Protein AF-A0A371ML33-F1 (afdb_monomer_lite)

Secondary structure (DSSP, 8-state):
-HHHHHHHHHHHHTS-----S-HHHHHHHHHHHHHHHHHHHHHHHHHHH--EE-TTTT--EEPPPPHHHHHHHHHHHHHHHHHHH-TTS-HHHHHHHHHHHHHHHHHHHHHHHTS-HHHHHHHHHHHHHHHHHHHHHHHHHHHHHHHHHHHHHHHHHHHHHHHHHHHHHHHHHHHHHHHHHHHHHHHHHHHHHHHHHHHHHHHHHHHHHHHHHHHHHHHHHHHHHHHHHHHHHHHHHHHHHHHHHHHHHHHHHHHHHHHHHHHHHHHHHHHHHS--------

pLDDT: mean 85.01, std 14.86, range [42.5, 98.31]

Sequence (282 aa):
MGRWRQGVRDAVRYVPQGDSIPNESWQARHRNILVFLVTHAPLLYLLGNFTGSDPYVTGATLTAAPAEHVLLGVGAVVGLALFAWLPWLPRRMRSGFASIGLLTCSALLVYFSGGYIEAHFHFFVIVAVLANEVKSLADETQNHSAAIEQTITETVEDVARVQAEMEQTKAQLETGESTTTDAAEAFAAVSEIVESVDMSVNEVATATDDGARTTEEVVDAIIGIADHSRDIAEQSDALASQAESRVATISEIREQLDELRGQTGGLQEELETFDCEVPSDD

Structure (mmCIF, N/CA/C/O backbone):
data_AF-A0A371ML33-F1
#
_entry.id   AF-A0A371ML33-F1
#
loop_
_atom_site.group_PDB
_atom_site.id
_atom_site.type_symbol
_atom_site.label_atom_id
_atom_site.label_alt_id
_atom_site.label_comp_id
_atom_site.label_asym_id
_atom_site.label_entity_id
_atom_site.label_seq_id
_atom_site.pdbx_PDB_ins_code
_atom_site.Cartn_x
_atom_site.Cartn_y
_atom_site.Cartn_z
_atom_site.occupancy
_atom_site.B_iso_or_equiv
_atom_site.auth_seq_id
_atom_site.auth_comp_id
_atom_site.auth_asym_id
_atom_site.auth_atom_id
_atom_site.pdbx_PDB_model_num
ATOM 1 N N . MET A 1 1 ? -2.803 -11.127 -2.666 1.00 50.38 1 MET A N 1
ATOM 2 C CA . MET A 1 1 ? -1.755 -11.556 -3.630 1.00 50.38 1 MET A CA 1
ATOM 3 C C . MET A 1 1 ? -1.862 -10.988 -5.060 1.00 50.38 1 MET A C 1
ATOM 5 O O . MET A 1 1 ? -0.837 -10.951 -5.728 1.00 50.38 1 MET A O 1
ATOM 9 N N . GLY A 1 2 ? -3.025 -10.550 -5.575 1.00 49.06 2 GLY A N 1
ATOM 10 C CA . GLY A 1 2 ? -3.174 -10.162 -6.999 1.00 49.06 2 GLY A CA 1
ATOM 11 C C . GLY A 1 2 ? -2.474 -8.862 -7.443 1.00 49.06 2 GLY A C 1
ATOM 12 O O . GLY A 1 2 ? -1.892 -8.833 -8.523 1.00 49.06 2 GLY A O 1
ATOM 13 N N . ARG A 1 3 ? -2.459 -7.822 -6.595 1.00 50.47 3 ARG A N 1
ATOM 14 C CA . ARG A 1 3 ? -1.891 -6.492 -6.921 1.00 50.47 3 ARG A CA 1
ATOM 15 C C . ARG A 1 3 ? -0.362 -6.490 -7.067 1.00 50.47 3 ARG A C 1
ATOM 17 O O . ARG A 1 3 ? 0.171 -5.834 -7.952 1.00 50.47 3 ARG A O 1
ATOM 24 N N . TRP A 1 4 ? 0.339 -7.302 -6.273 1.00 47.72 4 TRP A N 1
ATOM 25 C CA . TRP A 1 4 ? 1.801 -7.448 -6.346 1.00 47.72 4 TRP A CA 1
ATOM 26 C C . TRP A 1 4 ? 2.277 -8.059 -7.671 1.00 47.72 4 TRP A C 1
ATOM 28 O O . TRP A 1 4 ? 3.311 -7.674 -8.207 1.00 47.72 4 TRP A O 1
ATOM 38 N N . ARG A 1 5 ? 1.492 -8.977 -8.249 1.00 51.44 5 ARG A N 1
ATOM 39 C CA . ARG A 1 5 ? 1.808 -9.586 -9.550 1.00 51.44 5 ARG A CA 1
ATOM 40 C C . ARG A 1 5 ? 1.608 -8.637 -10.732 1.00 51.44 5 ARG A C 1
ATOM 42 O O . ARG A 1 5 ? 2.192 -8.894 -11.777 1.00 51.44 5 ARG A O 1
ATOM 49 N N . GLN A 1 6 ? 0.795 -7.590 -10.585 1.00 56.97 6 GLN A N 1
ATOM 50 C CA . GLN A 1 6 ? 0.663 -6.532 -11.591 1.00 56.97 6 GLN A CA 1
ATOM 51 C C . GLN A 1 6 ? 1.828 -5.545 -11.496 1.00 56.97 6 GLN A C 1
ATOM 53 O O . GLN A 1 6 ? 2.489 -5.337 -12.504 1.00 56.97 6 GLN A O 1
ATOM 58 N N . GLY A 1 7 ? 2.181 -5.081 -10.290 1.00 57.84 7 GLY A N 1
ATOM 59 C CA . GLY A 1 7 ? 3.321 -4.170 -10.101 1.00 57.84 7 GLY A CA 1
ATOM 60 C C . GLY A 1 7 ? 4.656 -4.746 -10.591 1.00 57.84 7 GLY A C 1
ATOM 61 O O . GLY A 1 7 ? 5.406 -4.072 -11.287 1.00 57.84 7 GLY A O 1
ATOM 62 N N . VAL A 1 8 ? 4.919 -6.033 -10.336 1.00 56.25 8 VAL A N 1
ATOM 63 C CA . VAL A 1 8 ? 6.123 -6.711 -10.858 1.00 56.25 8 VAL A CA 1
ATOM 64 C C . VAL A 1 8 ? 6.071 -6.879 -12.382 1.00 56.25 8 VAL A C 1
ATOM 66 O O . VAL A 1 8 ? 7.102 -6.832 -13.044 1.00 56.25 8 VAL A O 1
ATOM 69 N N . ARG A 1 9 ? 4.882 -7.063 -12.966 1.00 56.06 9 ARG A N 1
ATOM 70 C CA . ARG A 1 9 ? 4.724 -7.234 -14.418 1.00 56.06 9 ARG A CA 1
ATOM 71 C C . ARG A 1 9 ? 4.878 -5.910 -15.170 1.00 56.06 9 ARG A C 1
ATOM 73 O O . ARG A 1 9 ? 5.414 -5.928 -16.272 1.00 56.06 9 ARG A O 1
ATOM 80 N N . ASP A 1 10 ? 4.473 -4.800 -14.559 1.00 55.72 10 ASP A N 1
ATOM 81 C CA . ASP A 1 10 ? 4.677 -3.454 -15.098 1.00 55.72 10 ASP A CA 1
ATOM 82 C C . ASP A 1 10 ? 6.135 -2.997 -14.934 1.00 55.72 10 ASP A C 1
ATOM 84 O O . ASP A 1 10 ? 6.710 -2.479 -15.885 1.00 55.72 10 ASP A O 1
ATOM 88 N N . ALA A 1 11 ? 6.796 -3.325 -13.816 1.00 58.03 11 ALA A N 1
ATOM 89 C CA . ALA A 1 11 ? 8.233 -3.080 -13.643 1.00 58.03 11 ALA A CA 1
ATOM 90 C C . ALA A 1 11 ? 9.098 -3.872 -14.647 1.00 58.03 11 ALA A C 1
ATOM 92 O O . ALA A 1 11 ? 10.065 -3.348 -15.193 1.00 58.03 11 ALA A O 1
ATOM 93 N N . VAL A 1 12 ? 8.720 -5.118 -14.967 1.00 56.00 12 VAL A N 1
ATOM 94 C CA . VAL A 1 12 ? 9.373 -5.919 -16.026 1.00 56.00 12 VAL A CA 1
ATOM 95 C C . VAL A 1 12 ? 9.138 -5.327 -17.423 1.00 56.00 12 VAL A C 1
ATOM 97 O O . VAL A 1 12 ? 9.943 -5.544 -18.326 1.00 56.00 12 VAL A O 1
ATOM 100 N N . ARG A 1 13 ? 8.069 -4.546 -17.605 1.00 56.03 13 ARG A N 1
ATOM 101 C CA . ARG A 1 13 ? 7.774 -3.830 -18.852 1.00 56.03 13 ARG A CA 1
ATOM 102 C C . ARG A 1 13 ? 8.598 -2.553 -19.021 1.00 56.03 13 ARG A C 1
ATOM 104 O O . ARG A 1 13 ? 8.701 -2.062 -20.138 1.00 56.03 13 ARG A O 1
ATOM 111 N N . TYR A 1 14 ? 9.165 -2.047 -17.928 1.00 56.66 14 TYR A N 1
ATOM 112 C CA . TYR A 1 14 ? 9.905 -0.790 -17.868 1.00 56.66 14 TYR A CA 1
ATOM 113 C C . TYR A 1 14 ? 11.427 -0.982 -17.927 1.00 56.66 14 TYR A C 1
ATOM 115 O O . TYR A 1 14 ? 12.177 -0.024 -17.810 1.00 56.66 14 TYR A O 1
ATOM 123 N N . VAL A 1 15 ? 11.917 -2.210 -18.133 1.00 55.84 15 VAL A N 1
ATOM 124 C CA . VAL A 1 15 ? 13.318 -2.413 -18.519 1.00 55.84 15 VAL A CA 1
ATOM 125 C C . VAL A 1 15 ? 13.432 -1.991 -19.985 1.00 55.84 15 VAL A C 1
ATOM 127 O O . VAL A 1 15 ? 12.900 -2.715 -20.834 1.00 55.84 15 VAL A O 1
ATOM 130 N N . PRO A 1 16 ? 14.086 -0.857 -20.312 1.00 51.88 16 PRO A N 1
ATOM 131 C CA . PRO A 1 16 ? 14.278 -0.454 -21.692 1.00 51.88 16 PRO A CA 1
ATOM 132 C C . PRO A 1 16 ? 15.156 -1.509 -22.354 1.00 51.88 16 PRO A C 1
ATOM 134 O O . PRO A 1 16 ? 16.372 -1.573 -22.168 1.00 51.88 16 PRO A O 1
ATOM 137 N N . GLN A 1 17 ? 14.517 -2.399 -23.104 1.00 51.41 17 GLN A N 1
ATOM 138 C CA . GLN A 1 17 ? 15.220 -3.213 -24.071 1.00 51.41 17 GLN A CA 1
ATOM 139 C C . GLN A 1 17 ? 15.752 -2.212 -25.088 1.00 51.41 17 GLN A C 1
ATOM 141 O O . GLN A 1 17 ? 14.978 -1.442 -25.654 1.00 51.41 17 GLN A O 1
ATOM 146 N N . GLY A 1 18 ? 17.075 -2.158 -25.244 1.00 47.34 18 GLY A N 1
ATOM 147 C CA . GLY A 1 18 ? 17.718 -1.414 -26.320 1.00 47.34 18 GLY A CA 1
ATOM 148 C C . GLY A 1 18 ? 17.305 -2.050 -27.637 1.00 47.34 18 GLY A C 1
ATOM 149 O O . GLY A 1 18 ? 18.028 -2.884 -28.178 1.00 47.34 18 GLY A O 1
ATOM 150 N N . ASP A 1 19 ? 16.087 -1.750 -28.074 1.00 49.00 19 ASP A N 1
ATOM 151 C CA . ASP A 1 19 ? 15.509 -2.354 -29.250 1.00 49.00 19 ASP A CA 1
ATOM 152 C C . ASP A 1 19 ? 16.276 -1.784 -30.434 1.00 49.00 19 ASP A C 1
ATOM 154 O O . ASP A 1 19 ? 16.337 -0.574 -30.659 1.00 49.00 19 ASP A O 1
ATOM 158 N N . SER A 1 20 ? 16.987 -2.666 -31.125 1.00 55.56 20 SER A N 1
ATOM 159 C CA . SER A 1 20 ? 17.748 -2.295 -32.305 1.00 55.56 20 SER A CA 1
ATOM 160 C C . SER A 1 20 ? 16.785 -1.759 -33.360 1.00 55.56 20 SER A C 1
ATOM 162 O O . SER A 1 20 ? 15.777 -2.418 -33.602 1.00 55.56 20 SER A O 1
ATOM 164 N N . ILE A 1 21 ? 17.140 -0.635 -33.993 1.00 56.53 21 ILE A N 1
ATOM 165 C CA . ILE A 1 21 ? 16.628 -0.087 -35.267 1.00 56.53 21 ILE A CA 1
ATOM 166 C C . ILE A 1 21 ? 15.476 -0.913 -35.868 1.00 56.53 21 ILE A C 1
ATOM 168 O O . ILE A 1 21 ? 15.730 -2.057 -36.290 1.00 56.53 21 ILE A O 1
ATOM 172 N N . PRO A 1 22 ? 14.255 -0.352 -36.003 1.00 63.12 22 PRO A N 1
ATOM 173 C CA . PRO A 1 22 ? 13.117 -1.035 -36.605 1.00 63.12 22 PRO A CA 1
ATOM 174 C C . PRO A 1 22 ? 13.532 -1.734 -37.898 1.00 63.12 22 PRO A C 1
ATOM 176 O O . PRO A 1 22 ? 14.031 -1.113 -38.836 1.00 63.12 22 PRO A O 1
ATOM 179 N N . ASN A 1 23 ? 13.359 -3.055 -37.945 1.00 61.81 23 ASN A N 1
ATOM 180 C CA . ASN A 1 23 ? 13.921 -3.908 -38.999 1.00 61.81 23 ASN A CA 1
ATOM 181 C C . ASN A 1 23 ? 13.577 -3.432 -40.417 1.00 61.81 23 ASN A C 1
ATOM 183 O O . ASN A 1 23 ? 14.343 -3.664 -41.351 1.00 61.81 23 ASN A O 1
ATOM 187 N N . GLU A 1 24 ? 12.436 -2.769 -40.565 1.00 69.25 24 GLU A N 1
ATOM 188 C CA . GLU A 1 24 ? 11.893 -2.272 -41.822 1.00 69.25 24 GLU A CA 1
ATOM 189 C C . GLU A 1 24 ? 12.719 -1.123 -42.422 1.00 69.25 24 GLU A C 1
ATOM 191 O O . GLU A 1 24 ? 12.989 -1.134 -43.627 1.00 69.25 24 GLU A O 1
ATOM 196 N N . SER A 1 25 ? 13.192 -0.173 -41.604 1.00 74.44 25 SER A N 1
ATOM 197 C CA . SER A 1 25 ? 13.975 0.977 -42.085 1.00 74.44 25 SER A CA 1
ATOM 198 C C . SER A 1 25 ? 15.349 0.528 -42.588 1.00 74.44 25 SER A C 1
ATOM 200 O O . SER A 1 25 ? 15.766 0.895 -43.692 1.00 74.44 25 SER A O 1
ATOM 202 N N . TRP A 1 26 ? 16.013 -0.353 -41.833 1.00 80.31 26 TRP A N 1
ATOM 203 C CA . TRP A 1 26 ? 17.289 -0.946 -42.227 1.00 80.31 26 TRP A CA 1
ATOM 204 C C . TRP A 1 26 ? 17.150 -1.810 -43.484 1.00 80.31 26 TRP A C 1
ATOM 206 O O . TRP A 1 26 ? 17.957 -1.693 -44.403 1.00 80.31 26 TRP A O 1
ATOM 216 N N . GLN A 1 27 ? 16.117 -2.658 -43.571 1.00 81.75 27 GLN A N 1
ATOM 217 C CA . GLN A 1 27 ? 15.901 -3.512 -44.745 1.00 81.75 27 GLN A CA 1
ATOM 218 C C . GLN A 1 27 ? 15.667 -2.695 -46.016 1.00 81.75 27 GLN A C 1
ATOM 220 O O . GLN A 1 27 ? 16.218 -3.039 -47.064 1.00 81.75 27 GLN A O 1
ATOM 225 N N . ALA A 1 28 ? 14.889 -1.612 -45.934 1.00 82.81 28 ALA A N 1
ATOM 226 C CA . ALA A 1 28 ? 14.649 -0.728 -47.068 1.00 82.81 28 ALA A CA 1
ATOM 227 C C . ALA A 1 28 ? 15.954 -0.090 -47.573 1.00 82.81 28 ALA A C 1
ATOM 229 O O . ALA A 1 28 ? 16.233 -0.124 -48.773 1.00 82.81 28 ALA A O 1
ATOM 230 N N . ARG A 1 29 ? 16.791 0.422 -46.663 1.00 84.06 29 ARG A N 1
ATOM 231 C CA . ARG A 1 29 ? 18.081 1.042 -47.006 1.00 84.06 29 ARG A CA 1
ATOM 232 C C . ARG A 1 29 ? 19.097 0.033 -47.522 1.00 84.06 29 ARG A C 1
ATOM 234 O O . ARG A 1 29 ? 19.684 0.244 -48.580 1.00 84.06 29 ARG A O 1
ATOM 241 N N . HIS A 1 30 ? 19.245 -1.102 -46.840 1.00 88.50 30 HIS A N 1
ATOM 242 C CA . HIS A 1 30 ? 20.143 -2.181 -47.255 1.00 88.50 30 HIS A CA 1
ATOM 243 C C . HIS A 1 30 ? 19.766 -2.721 -48.635 1.00 88.50 30 HIS A C 1
ATOM 245 O O . HIS A 1 30 ? 20.638 -2.978 -49.462 1.00 88.50 30 HIS A O 1
ATOM 251 N N . ARG A 1 31 ? 18.464 -2.835 -48.928 1.00 89.19 31 ARG A N 1
ATOM 252 C CA . ARG A 1 31 ? 17.979 -3.201 -50.263 1.00 89.19 31 ARG A CA 1
ATOM 253 C C . ARG A 1 31 ? 18.393 -2.174 -51.313 1.00 89.19 31 ARG A C 1
ATOM 255 O O . ARG A 1 31 ? 18.876 -2.581 -52.363 1.00 89.19 31 ARG A O 1
ATOM 262 N N . ASN A 1 32 ? 18.252 -0.877 -51.041 1.00 89.56 32 ASN A N 1
ATOM 263 C CA . ASN A 1 32 ? 18.666 0.169 -51.982 1.00 89.56 32 ASN A CA 1
ATOM 264 C C . ASN A 1 32 ? 20.180 0.119 -52.251 1.00 89.56 32 ASN A C 1
ATOM 266 O O . ASN A 1 32 ? 20.594 0.177 -53.407 1.00 89.56 32 ASN A O 1
ATOM 270 N N . ILE A 1 33 ? 20.996 -0.071 -51.208 1.00 90.44 33 ILE A N 1
ATOM 271 C CA . ILE A 1 33 ? 22.457 -0.223 -51.318 1.00 90.44 33 ILE A CA 1
ATOM 272 C C . ILE A 1 33 ? 22.819 -1.475 -52.129 1.00 90.44 33 ILE A C 1
ATOM 274 O O . ILE A 1 33 ? 23.685 -1.412 -52.998 1.00 90.44 33 ILE A O 1
ATOM 278 N N . LEU A 1 34 ? 22.145 -2.605 -51.894 1.00 91.50 34 LEU A N 1
ATOM 279 C CA . LEU A 1 34 ? 22.362 -3.839 -52.654 1.00 91.50 34 LEU A CA 1
ATOM 280 C C . LEU A 1 34 ? 21.975 -3.695 -54.126 1.00 91.50 34 LEU A C 1
ATOM 282 O O . LEU A 1 34 ? 22.735 -4.120 -54.989 1.00 91.50 34 LEU A O 1
ATOM 286 N N . VAL A 1 35 ? 20.819 -3.095 -54.423 1.00 92.38 35 VAL A N 1
ATOM 287 C CA . VAL A 1 35 ? 20.394 -2.823 -55.806 1.00 92.38 35 VAL A CA 1
ATOM 288 C C . VAL A 1 35 ? 21.426 -1.942 -56.498 1.00 92.38 35 VAL A C 1
ATOM 290 O O . VAL A 1 35 ? 21.835 -2.235 -57.621 1.00 92.38 35 VAL A O 1
ATOM 293 N N . PHE A 1 36 ? 21.903 -0.908 -55.809 1.00 91.12 36 PHE A N 1
ATOM 294 C CA . PHE A 1 36 ? 22.942 -0.030 -56.319 1.00 91.12 36 PHE A CA 1
ATOM 295 C C . PHE A 1 36 ? 24.251 -0.793 -56.578 1.00 91.12 36 PHE A C 1
ATOM 297 O O . PHE A 1 36 ? 24.780 -0.716 -57.682 1.00 91.12 36 PHE A O 1
ATOM 304 N N . LEU A 1 37 ? 24.725 -1.615 -55.636 1.00 92.94 37 LEU A N 1
ATOM 305 C CA . LEU A 1 37 ? 25.920 -2.456 -55.789 1.00 92.94 37 LEU A CA 1
ATOM 306 C C . LEU A 1 37 ? 25.805 -3.437 -56.966 1.00 92.94 37 LEU A C 1
ATOM 308 O O . LEU A 1 37 ? 26.701 -3.508 -57.804 1.00 92.94 37 LEU A O 1
ATOM 312 N N . VAL A 1 38 ? 24.690 -4.162 -57.067 1.00 93.62 38 VAL A N 1
ATOM 313 C CA . VAL A 1 38 ? 24.458 -5.134 -58.147 1.00 93.62 38 VAL A CA 1
ATOM 314 C C . VAL A 1 38 ? 24.368 -4.439 -59.506 1.00 93.62 38 VAL A C 1
ATOM 316 O O . VAL A 1 38 ? 24.846 -4.992 -60.489 1.00 93.62 38 VAL A O 1
ATOM 319 N N . THR A 1 39 ? 23.844 -3.211 -59.567 1.00 93.38 39 THR A N 1
ATOM 320 C CA . THR A 1 39 ? 23.792 -2.407 -60.803 1.00 93.38 39 THR A CA 1
ATOM 321 C C . THR A 1 39 ? 25.188 -2.032 -61.322 1.00 93.38 39 THR A C 1
ATOM 323 O O . THR A 1 39 ? 25.370 -1.884 -62.530 1.00 93.38 39 THR A O 1
ATOM 326 N N . HIS A 1 40 ? 26.204 -1.946 -60.455 1.00 90.81 40 HIS A N 1
ATOM 327 C CA . HIS A 1 40 ? 27.579 -1.680 -60.893 1.00 90.81 40 HIS A CA 1
ATOM 328 C C . HIS A 1 40 ? 28.228 -2.884 -61.580 1.00 90.81 40 HIS A C 1
ATOM 330 O O . HIS A 1 40 ? 29.072 -2.690 -62.447 1.00 90.81 40 HIS A O 1
ATOM 336 N N . ALA A 1 41 ? 27.835 -4.118 -61.254 1.00 89.81 41 ALA A N 1
ATOM 337 C CA . ALA A 1 41 ? 28.415 -5.315 -61.865 1.00 89.81 41 ALA A CA 1
ATOM 338 C C . ALA A 1 41 ? 28.270 -5.363 -63.407 1.00 89.81 41 ALA A C 1
ATOM 340 O O . ALA A 1 41 ? 29.293 -5.525 -64.077 1.00 89.81 41 ALA A O 1
ATOM 341 N N . PRO A 1 42 ? 27.072 -5.176 -64.012 1.00 90.81 42 PRO A N 1
ATOM 342 C CA . PRO A 1 42 ? 26.943 -5.124 -65.467 1.00 90.81 42 PRO A CA 1
ATOM 343 C C . PRO A 1 42 ? 27.615 -3.882 -66.064 1.00 90.81 42 PRO A C 1
ATOM 345 O O . PRO A 1 42 ? 28.211 -3.982 -67.132 1.00 90.81 42 PRO A O 1
ATOM 348 N N . LEU A 1 43 ? 27.578 -2.736 -65.373 1.00 88.81 43 LEU A N 1
ATOM 349 C CA . LEU A 1 43 ? 28.252 -1.512 -65.817 1.00 88.81 43 LEU A CA 1
ATOM 350 C C . LEU A 1 43 ? 29.769 -1.723 -65.945 1.00 88.81 43 LEU A C 1
ATOM 352 O O . LEU A 1 43 ? 30.345 -1.409 -66.982 1.00 88.81 43 LEU A O 1
ATOM 356 N N . LEU A 1 44 ? 30.405 -2.301 -64.922 1.00 87.62 44 LEU A N 1
ATOM 357 C CA . LEU A 1 44 ? 31.839 -2.603 -64.903 1.00 87.62 44 LEU A CA 1
ATOM 358 C C . LEU A 1 44 ? 32.214 -3.669 -65.935 1.00 87.62 44 LEU A C 1
ATOM 360 O O . LEU A 1 44 ? 33.260 -3.558 -66.570 1.00 87.62 44 LEU A O 1
ATOM 364 N N . TYR A 1 45 ? 31.363 -4.680 -66.129 1.00 87.56 45 TYR A N 1
ATOM 365 C CA . TYR A 1 45 ? 31.577 -5.705 -67.149 1.00 87.56 45 TYR A CA 1
ATOM 366 C C . TYR A 1 45 ? 31.553 -5.119 -68.565 1.00 87.56 45 TYR A C 1
ATOM 368 O O . TYR A 1 45 ? 32.434 -5.427 -69.368 1.00 87.56 45 TYR A O 1
ATOM 376 N N . LEU A 1 46 ? 30.572 -4.261 -68.865 1.00 85.75 46 LEU A N 1
ATOM 377 C CA . LEU A 1 46 ? 30.474 -3.586 -70.159 1.00 85.75 46 LEU A CA 1
ATOM 378 C C . LEU A 1 46 ? 31.649 -2.632 -70.370 1.00 85.75 46 LEU A C 1
ATOM 380 O O . LEU A 1 46 ? 32.313 -2.718 -71.397 1.00 85.75 46 LEU A O 1
ATOM 384 N N . LEU A 1 47 ? 31.946 -1.781 -69.386 1.00 81.81 47 LEU A N 1
ATOM 385 C CA . LEU A 1 47 ? 33.032 -0.803 -69.458 1.00 81.81 47 LEU A CA 1
ATOM 386 C C . LEU A 1 47 ? 34.406 -1.477 -69.629 1.00 81.81 47 LEU A C 1
ATOM 388 O O . LEU A 1 47 ? 35.201 -1.032 -70.446 1.00 81.81 47 LEU A O 1
ATOM 392 N N . GLY A 1 48 ? 34.673 -2.574 -68.911 1.00 79.88 48 GLY A N 1
ATOM 393 C CA . GLY A 1 48 ? 35.952 -3.288 -68.985 1.00 79.88 48 GLY A CA 1
ATOM 394 C C . GLY A 1 48 ? 36.185 -4.051 -70.297 1.00 79.88 48 GLY A C 1
ATOM 395 O O . GLY A 1 48 ? 37.335 -4.210 -70.703 1.00 79.88 48 GLY A O 1
ATOM 396 N N . ASN A 1 49 ? 35.117 -4.509 -70.966 1.00 79.88 49 ASN A N 1
ATOM 397 C CA . ASN A 1 49 ? 35.194 -5.218 -72.255 1.00 79.88 49 ASN A CA 1
ATOM 398 C C . ASN A 1 49 ? 35.048 -4.294 -73.476 1.00 79.88 49 ASN A C 1
ATOM 400 O O . ASN A 1 49 ? 35.254 -4.732 -74.610 1.00 79.88 49 ASN A O 1
ATOM 404 N N . PHE A 1 50 ? 34.663 -3.034 -73.278 1.00 76.81 50 PHE A N 1
ATOM 405 C CA . PHE A 1 50 ? 34.451 -2.101 -74.375 1.00 76.81 50 PHE A CA 1
ATOM 406 C C . PHE A 1 50 ? 35.787 -1.556 -74.892 1.00 76.81 50 PHE A C 1
ATOM 408 O O . PHE A 1 50 ? 36.605 -1.050 -74.130 1.00 76.81 50 PHE A O 1
ATOM 415 N N . THR A 1 51 ? 36.001 -1.651 -76.206 1.00 60.81 51 THR A N 1
ATOM 416 C CA . THR A 1 51 ? 37.123 -1.002 -76.898 1.00 60.81 51 THR A CA 1
ATOM 417 C C . THR A 1 51 ? 36.557 0.013 -77.876 1.00 60.81 51 THR A C 1
ATOM 419 O O . THR A 1 51 ? 35.872 -0.361 -78.828 1.00 60.81 51 THR A O 1
ATOM 422 N N . GLY A 1 52 ? 36.834 1.294 -77.650 1.00 59.91 52 GLY A N 1
ATOM 423 C CA . GLY A 1 52 ? 36.345 2.366 -78.509 1.00 59.91 52 GLY A CA 1
ATOM 424 C C . GLY A 1 52 ? 36.913 3.725 -78.117 1.00 59.91 52 GLY A C 1
ATOM 425 O O . GLY A 1 52 ? 37.098 4.018 -76.937 1.00 59.91 52 GLY A O 1
ATOM 426 N N . SER A 1 53 ? 37.199 4.556 -79.118 1.00 55.97 53 SER A N 1
ATOM 427 C CA . SER A 1 53 ? 37.386 5.994 -78.929 1.00 55.97 53 SER A CA 1
ATOM 428 C C . SER A 1 53 ? 36.006 6.636 -78.934 1.00 55.97 53 SER A C 1
ATOM 430 O O . SER A 1 53 ? 35.341 6.579 -79.969 1.00 55.97 53 SER A O 1
ATOM 432 N N . ASP A 1 54 ? 35.557 7.207 -77.821 1.00 52.66 54 ASP A N 1
ATOM 433 C CA . ASP A 1 54 ? 34.274 7.913 -77.801 1.00 52.66 54 ASP A CA 1
ATOM 434 C C . ASP A 1 54 ? 34.446 9.303 -78.453 1.00 52.66 54 ASP A C 1
ATOM 436 O O . ASP A 1 54 ? 35.135 10.155 -77.876 1.00 52.66 54 ASP A O 1
ATOM 440 N N . PRO A 1 55 ? 33.898 9.564 -79.662 1.00 52.06 55 PRO A N 1
ATOM 441 C CA . PRO A 1 55 ? 34.199 10.789 -80.402 1.00 52.06 55 PRO A CA 1
ATOM 442 C C . PRO A 1 55 ? 33.417 12.014 -79.913 1.00 52.06 55 PRO A C 1
ATOM 444 O O . PRO A 1 55 ? 33.738 13.123 -80.334 1.00 52.06 55 PRO A O 1
ATOM 447 N N . TYR A 1 56 ? 32.384 11.848 -79.074 1.00 53.47 56 TYR A N 1
ATOM 448 C CA . TYR A 1 56 ? 31.394 12.913 -78.850 1.00 53.47 56 TYR A CA 1
ATOM 449 C C . TYR A 1 56 ? 31.320 13.475 -77.425 1.00 53.47 56 TYR A C 1
ATOM 451 O O . TYR A 1 56 ? 30.741 14.547 -77.263 1.00 53.47 56 TYR A O 1
ATOM 459 N N . VAL A 1 57 ? 31.899 12.825 -76.404 1.00 54.09 57 VAL A N 1
ATOM 460 C CA . VAL A 1 57 ? 31.744 13.294 -75.007 1.00 54.09 57 VAL A CA 1
ATOM 461 C C . VAL A 1 57 ? 33.065 13.500 -74.257 1.00 54.09 57 VAL A C 1
ATOM 463 O O . VAL A 1 57 ? 33.191 14.500 -73.558 1.00 54.09 57 VAL A O 1
ATOM 466 N N . THR A 1 58 ? 34.063 12.619 -74.395 1.00 57.03 58 THR A N 1
ATOM 467 C CA . THR A 1 58 ? 35.247 12.634 -73.500 1.00 57.03 58 THR A CA 1
ATOM 468 C C . THR A 1 58 ? 36.607 12.564 -74.197 1.00 57.03 58 THR A C 1
ATOM 470 O O . THR A 1 58 ? 37.622 12.825 -73.556 1.00 57.03 58 THR A O 1
ATOM 473 N N . GLY A 1 59 ? 36.673 12.222 -75.491 1.00 53.72 59 GLY A N 1
ATOM 474 C CA . GLY A 1 59 ? 37.948 12.079 -76.213 1.00 53.72 59 GLY A CA 1
ATOM 475 C C . GLY A 1 59 ? 38.854 10.963 -75.668 1.00 53.72 59 GLY A C 1
ATOM 476 O O . GLY A 1 59 ? 40.051 10.943 -75.952 1.00 53.72 59 GLY A O 1
ATOM 477 N N . ALA A 1 60 ? 38.298 10.050 -74.866 1.00 56.03 60 ALA A N 1
ATOM 478 C CA . ALA A 1 60 ? 39.027 8.983 -74.200 1.00 56.03 60 ALA A CA 1
ATOM 479 C C . ALA A 1 60 ? 39.259 7.781 -75.126 1.00 56.03 60 ALA A C 1
ATOM 481 O O . ALA A 1 60 ? 38.351 7.338 -75.832 1.00 56.03 60 ALA A O 1
ATOM 482 N N . THR A 1 61 ? 40.465 7.210 -75.086 1.00 56.25 61 THR A N 1
ATOM 483 C CA . THR A 1 61 ? 40.752 5.896 -75.675 1.00 56.25 61 THR A CA 1
ATOM 484 C C . THR A 1 61 ? 40.536 4.828 -74.610 1.00 56.25 61 THR A C 1
ATOM 486 O O . THR A 1 61 ? 41.445 4.531 -73.834 1.00 56.25 61 THR A O 1
ATOM 489 N N . LEU A 1 62 ? 39.333 4.256 -74.557 1.00 60.03 62 LEU A N 1
ATOM 490 C CA . LEU A 1 62 ? 39.056 3.109 -73.697 1.00 60.03 62 LEU A CA 1
ATOM 491 C C . LEU A 1 62 ? 39.699 1.873 -74.331 1.00 60.03 62 LEU A C 1
ATOM 493 O O . LEU A 1 62 ? 39.237 1.363 -75.355 1.00 60.03 62 LEU A O 1
ATOM 497 N N . THR A 1 63 ? 40.811 1.425 -73.756 1.00 60.28 63 THR A N 1
ATOM 498 C CA . THR A 1 63 ? 41.450 0.158 -74.115 1.00 60.28 63 THR A CA 1
ATOM 499 C C . THR A 1 63 ? 40.850 -0.944 -73.258 1.00 60.28 63 THR A C 1
ATOM 501 O O . THR A 1 63 ? 40.919 -0.841 -72.032 1.00 60.28 63 THR A O 1
ATOM 504 N N . ALA A 1 64 ? 40.296 -1.994 -73.873 1.00 63.84 64 ALA A N 1
ATOM 505 C CA . ALA A 1 64 ? 39.808 -3.138 -73.110 1.00 63.84 64 ALA A CA 1
ATOM 506 C C . ALA A 1 64 ? 40.919 -3.679 -72.205 1.00 63.84 64 ALA A C 1
ATOM 508 O O . ALA A 1 64 ? 42.025 -3.993 -72.659 1.00 63.84 64 ALA A O 1
ATOM 509 N N . ALA A 1 65 ? 40.611 -3.777 -70.914 1.00 67.56 65 ALA A N 1
ATOM 510 C CA . ALA A 1 65 ? 41.483 -4.451 -69.973 1.00 67.56 65 ALA A CA 1
ATOM 511 C C . ALA A 1 65 ? 41.538 -5.949 -70.333 1.00 67.56 65 ALA A C 1
ATOM 513 O O . ALA A 1 65 ? 40.570 -6.486 -70.883 1.00 67.56 65 ALA A O 1
ATOM 514 N N . PRO A 1 66 ? 42.637 -6.661 -70.021 1.00 77.81 66 PRO A N 1
ATOM 515 C CA . PRO A 1 66 ? 42.698 -8.102 -70.234 1.00 77.81 66 PRO A CA 1
ATOM 516 C C . PRO A 1 66 ? 41.498 -8.785 -69.566 1.00 77.81 66 PRO A C 1
ATOM 518 O O . PRO A 1 66 ? 41.181 -8.490 -68.410 1.00 77.81 66 PRO A O 1
ATOM 521 N N . ALA A 1 67 ? 40.829 -9.696 -70.279 1.00 76.88 67 ALA A N 1
ATOM 522 C CA . ALA A 1 67 ? 39.560 -10.289 -69.839 1.00 76.88 67 ALA A CA 1
ATOM 523 C C . ALA A 1 67 ? 39.643 -10.929 -68.438 1.00 76.88 67 ALA A C 1
ATOM 525 O O . ALA A 1 67 ? 38.679 -10.901 -67.678 1.00 76.88 67 ALA A O 1
ATOM 526 N N . GLU A 1 68 ? 40.815 -11.441 -68.063 1.00 82.94 68 GLU A N 1
ATOM 527 C CA . GLU A 1 68 ? 41.114 -11.967 -66.728 1.00 82.94 68 GLU A CA 1
ATOM 528 C C . GLU A 1 68 ? 40.948 -10.926 -65.602 1.00 82.94 68 GLU A C 1
ATOM 530 O O . GLU A 1 68 ? 40.374 -11.242 -64.561 1.00 82.94 68 GLU A O 1
ATOM 535 N N . HIS A 1 69 ? 41.357 -9.672 -65.819 1.00 82.56 69 HIS A N 1
ATOM 536 C CA . HIS A 1 69 ? 41.246 -8.592 -64.834 1.00 82.56 69 HIS A CA 1
ATOM 537 C C . HIS A 1 69 ? 39.795 -8.120 -64.690 1.00 82.56 69 HIS A C 1
ATOM 539 O O . HIS A 1 69 ? 39.336 -7.846 -63.580 1.00 82.56 69 HIS A O 1
ATOM 545 N N . VAL A 1 70 ? 39.048 -8.081 -65.800 1.00 84.44 70 VAL A N 1
ATOM 546 C CA . VAL A 1 70 ? 37.617 -7.739 -65.796 1.00 84.44 70 VAL A CA 1
ATOM 547 C C . VAL A 1 70 ? 36.808 -8.819 -65.081 1.00 84.44 70 VAL A C 1
ATOM 549 O O . VAL A 1 70 ? 36.003 -8.504 -64.206 1.00 84.44 70 VAL A O 1
ATOM 552 N N . LEU A 1 71 ? 37.055 -10.095 -65.392 1.00 87.56 71 LEU A N 1
ATOM 553 C CA . LEU A 1 71 ? 36.375 -11.222 -64.749 1.00 87.56 71 LEU A CA 1
ATOM 554 C C . LEU A 1 71 ? 36.698 -11.317 -63.254 1.00 87.56 71 LEU A C 1
ATOM 556 O O . LEU A 1 71 ? 35.788 -11.549 -62.460 1.00 87.56 71 LEU A O 1
ATOM 560 N N . LEU A 1 72 ? 37.954 -11.095 -62.853 1.00 89.75 72 LEU A N 1
ATOM 561 C CA . LEU A 1 72 ? 38.348 -11.094 -61.442 1.00 89.75 72 LEU A CA 1
ATOM 562 C C . LEU A 1 72 ? 37.705 -9.918 -60.693 1.00 89.75 72 LEU A C 1
ATOM 564 O O . LEU A 1 72 ? 37.091 -10.125 -59.648 1.00 89.75 72 LEU A O 1
ATOM 568 N N . GLY A 1 73 ? 37.779 -8.699 -61.240 1.00 88.25 73 GLY A N 1
ATOM 569 C CA . GLY A 1 73 ? 37.202 -7.505 -60.618 1.00 88.25 73 GLY A CA 1
ATOM 570 C C . GLY A 1 73 ? 35.681 -7.587 -60.464 1.00 88.25 73 GLY A C 1
ATOM 571 O O . GLY A 1 73 ? 35.152 -7.406 -59.366 1.00 88.25 73 GLY A O 1
ATOM 572 N N . VAL A 1 74 ? 34.967 -7.929 -61.542 1.00 90.56 74 VAL A N 1
ATOM 573 C CA . VAL A 1 74 ? 33.507 -8.115 -61.507 1.00 90.56 74 VAL A CA 1
ATOM 574 C C . VAL A 1 74 ? 33.135 -9.302 -60.611 1.00 90.56 74 VAL A C 1
ATOM 576 O O . VAL A 1 74 ? 32.196 -9.200 -59.824 1.00 90.56 74 VAL A O 1
ATOM 579 N N . GLY A 1 75 ? 33.899 -10.398 -60.655 1.00 92.31 75 GLY A N 1
ATOM 580 C CA . GLY A 1 75 ? 33.709 -11.558 -59.783 1.00 92.31 75 GLY A CA 1
ATOM 581 C C . GLY A 1 75 ? 33.849 -11.222 -58.296 1.00 92.31 75 GLY A C 1
ATOM 582 O O . GLY A 1 75 ? 33.032 -11.667 -57.491 1.00 92.31 75 GLY A O 1
ATOM 583 N N . ALA A 1 76 ? 34.818 -10.380 -57.926 1.00 93.44 76 ALA A N 1
ATOM 584 C CA . ALA A 1 76 ? 34.989 -9.902 -56.556 1.00 93.44 76 ALA A CA 1
ATOM 585 C C . ALA A 1 76 ? 33.794 -9.052 -56.089 1.00 93.44 76 ALA A C 1
ATOM 587 O O . ALA A 1 76 ? 33.284 -9.264 -54.988 1.00 93.44 76 ALA A O 1
ATOM 588 N N . VAL A 1 77 ? 33.294 -8.144 -56.936 1.00 94.19 77 VAL A N 1
ATOM 589 C CA . VAL A 1 77 ? 32.098 -7.329 -56.646 1.00 94.19 77 VAL A CA 1
ATOM 590 C C . VAL A 1 77 ? 30.855 -8.204 -56.472 1.00 94.19 77 VAL A C 1
ATOM 592 O O . VAL A 1 77 ? 30.115 -8.032 -55.503 1.00 94.19 77 VAL A O 1
ATOM 595 N N . VAL A 1 78 ? 30.638 -9.172 -57.367 1.00 94.44 78 VAL A N 1
ATOM 596 C CA . VAL A 1 78 ? 29.516 -10.121 -57.275 1.00 94.44 78 VAL A CA 1
ATOM 597 C C . VAL A 1 78 ? 29.631 -10.981 -56.016 1.00 94.44 78 VAL A C 1
ATOM 599 O O . VAL A 1 78 ? 28.634 -11.180 -55.323 1.00 94.44 78 VAL A O 1
ATOM 602 N N . GLY A 1 79 ? 30.837 -11.438 -55.671 1.00 94.31 79 GLY A N 1
ATOM 603 C CA . GLY A 1 79 ? 31.098 -12.165 -54.431 1.00 94.31 79 GLY A CA 1
ATOM 604 C C . GLY A 1 79 ? 30.721 -11.346 -53.196 1.00 94.31 79 GLY A C 1
ATOM 605 O O . GLY A 1 79 ? 29.965 -11.819 -52.349 1.00 94.31 79 GLY A O 1
ATOM 606 N N . LEU A 1 80 ? 31.170 -10.090 -53.119 1.00 95.12 80 LEU A N 1
ATOM 607 C CA . LEU A 1 80 ? 30.829 -9.175 -52.025 1.00 95.12 80 LEU A CA 1
ATOM 608 C C . LEU A 1 80 ? 29.321 -8.888 -51.954 1.00 95.12 80 LEU A C 1
ATOM 610 O O . LEU A 1 80 ? 28.750 -8.895 -50.862 1.00 95.12 80 LEU A O 1
ATOM 614 N N . ALA A 1 81 ? 28.657 -8.710 -53.099 1.00 94.00 81 ALA A N 1
ATOM 615 C CA . ALA A 1 81 ? 27.206 -8.548 -53.163 1.00 94.00 81 ALA A CA 1
ATOM 616 C C . ALA A 1 81 ? 26.464 -9.798 -52.656 1.00 94.00 81 ALA A C 1
ATOM 618 O O . ALA A 1 81 ? 25.488 -9.678 -51.914 1.00 94.00 81 ALA A O 1
ATOM 619 N N . LEU A 1 82 ? 26.955 -10.996 -52.989 1.00 93.50 82 LEU A N 1
ATOM 620 C CA . LEU A 1 82 ? 26.400 -12.265 -52.523 1.00 93.50 82 LEU A CA 1
ATOM 621 C C . LEU A 1 82 ? 26.551 -12.406 -51.002 1.00 93.50 82 LEU A C 1
ATOM 623 O O . LEU A 1 82 ? 25.567 -12.678 -50.314 1.00 93.50 82 LEU A O 1
ATOM 627 N N . PHE A 1 83 ? 27.730 -12.118 -50.446 1.00 93.44 83 PHE A N 1
ATOM 628 C CA . PHE A 1 83 ? 27.928 -12.090 -48.991 1.00 93.44 83 PHE A CA 1
ATOM 629 C C . PHE A 1 83 ? 27.035 -11.053 -48.294 1.00 93.44 83 PHE A C 1
ATOM 631 O O . PHE A 1 83 ? 26.488 -11.328 -47.227 1.00 93.44 83 PHE A O 1
ATOM 638 N N . ALA A 1 84 ? 26.815 -9.889 -48.906 1.00 92.38 84 ALA A N 1
ATOM 639 C CA . ALA A 1 84 ? 25.900 -8.875 -48.383 1.00 92.38 84 ALA A CA 1
ATOM 640 C C . ALA A 1 84 ? 24.408 -9.281 -48.472 1.00 92.38 84 ALA A C 1
ATOM 642 O O . ALA A 1 84 ? 23.558 -8.754 -47.734 1.00 92.38 84 ALA A O 1
ATOM 643 N N . TRP A 1 85 ? 24.074 -10.228 -49.352 1.00 91.75 85 TRP A N 1
ATOM 644 C CA . TRP A 1 85 ? 22.721 -10.754 -49.546 1.00 91.75 85 TRP A CA 1
ATOM 645 C C . TRP A 1 85 ? 22.383 -11.928 -48.616 1.00 91.75 85 TRP A C 1
ATOM 647 O O . TRP A 1 85 ? 21.224 -12.110 -48.243 1.00 91.75 85 TRP A O 1
ATOM 657 N N . LEU A 1 86 ? 23.391 -12.684 -48.190 1.00 91.75 86 LEU A N 1
ATOM 658 C CA . LEU A 1 86 ? 23.238 -13.918 -47.427 1.00 91.75 86 LEU A CA 1
ATOM 659 C C . LEU A 1 86 ? 22.520 -13.694 -46.064 1.00 91.75 86 LEU A C 1
ATOM 661 O O . LEU A 1 86 ? 23.027 -12.965 -45.206 1.00 91.75 86 LEU A O 1
ATOM 665 N N . PRO A 1 87 ? 21.352 -14.329 -45.816 1.00 86.31 87 PRO A N 1
ATOM 666 C CA . PRO A 1 87 ? 20.478 -13.996 -44.681 1.00 86.31 87 PRO A CA 1
ATOM 667 C C . PRO A 1 87 ? 20.982 -14.493 -43.318 1.00 86.31 87 PRO A C 1
ATOM 669 O O . PRO A 1 87 ? 20.601 -13.937 -42.294 1.00 86.31 87 PRO A O 1
ATOM 672 N N . TRP A 1 88 ? 21.857 -15.500 -43.301 1.00 88.25 88 TRP A N 1
ATOM 673 C CA . TRP A 1 88 ? 22.526 -16.024 -42.100 1.00 88.25 88 TRP A CA 1
ATOM 674 C C . TRP A 1 88 ? 23.532 -15.054 -41.449 1.00 88.25 88 TRP A C 1
ATOM 676 O O . TRP A 1 88 ? 23.943 -15.270 -40.311 1.00 88.25 88 TRP A O 1
ATOM 686 N N . LEU A 1 89 ? 23.945 -13.990 -42.149 1.00 87.88 89 LEU A N 1
ATOM 687 C CA . LEU A 1 89 ? 24.930 -13.036 -41.646 1.00 87.88 89 LEU A CA 1
ATOM 688 C C . LEU A 1 89 ? 24.243 -11.940 -40.816 1.00 87.88 89 LEU A C 1
ATOM 690 O O . LEU A 1 89 ? 23.203 -11.412 -41.225 1.00 87.88 89 LEU A O 1
ATOM 694 N N . PRO A 1 90 ? 24.839 -11.525 -39.682 1.00 85.69 90 PRO A N 1
ATOM 695 C CA . PRO A 1 90 ? 24.308 -10.426 -38.887 1.00 85.69 90 PRO A CA 1
ATOM 696 C C . PRO A 1 90 ? 24.332 -9.118 -39.692 1.00 85.69 90 PRO A C 1
ATOM 698 O O . PRO A 1 90 ? 25.219 -8.901 -40.521 1.00 85.69 90 PRO A O 1
ATOM 701 N N . ARG A 1 91 ? 23.382 -8.211 -39.416 1.00 83.19 91 ARG A N 1
ATOM 702 C CA . ARG A 1 91 ? 23.183 -6.943 -40.159 1.00 83.19 91 ARG A CA 1
ATOM 703 C C . ARG A 1 91 ? 24.469 -6.154 -40.367 1.00 83.19 91 ARG A C 1
ATOM 705 O O . ARG A 1 91 ? 24.768 -5.756 -41.486 1.00 83.19 91 ARG A O 1
ATOM 712 N N . ARG A 1 92 ? 25.271 -6.033 -39.304 1.00 83.25 92 ARG A N 1
ATOM 713 C CA . ARG A 1 92 ? 26.584 -5.373 -39.321 1.00 83.25 92 ARG A CA 1
ATOM 714 C C . ARG A 1 92 ? 27.525 -5.921 -40.400 1.00 83.25 92 ARG A C 1
ATOM 716 O O . ARG A 1 92 ? 28.196 -5.149 -41.073 1.00 83.25 92 ARG A O 1
ATOM 723 N N . MET A 1 93 ? 27.550 -7.241 -40.600 1.00 87.25 93 MET A N 1
ATOM 724 C CA . MET A 1 93 ? 28.411 -7.873 -41.604 1.00 87.25 93 MET A CA 1
ATOM 725 C C . MET A 1 93 ? 27.854 -7.656 -43.006 1.00 87.25 93 MET A C 1
ATOM 727 O O . MET A 1 93 ? 28.611 -7.336 -43.914 1.00 87.25 93 MET A O 1
ATOM 731 N N . ARG A 1 94 ? 26.530 -7.757 -43.178 1.00 90.88 94 ARG A N 1
ATOM 732 C CA . ARG A 1 94 ? 25.874 -7.522 -44.471 1.00 90.88 94 ARG A CA 1
ATOM 733 C C . ARG A 1 94 ? 26.101 -6.098 -44.977 1.00 90.88 94 ARG A C 1
ATOM 735 O O . ARG A 1 94 ? 26.487 -5.926 -46.129 1.00 90.88 94 ARG A O 1
ATOM 742 N N . SER A 1 95 ? 25.920 -5.095 -44.117 1.00 89.19 95 SER A N 1
ATOM 743 C CA . SER A 1 95 ? 26.205 -3.695 -44.454 1.00 89.19 95 SER A CA 1
ATOM 744 C C . SER A 1 95 ? 27.701 -3.465 -44.697 1.00 89.19 95 SER A C 1
ATOM 746 O O . SER A 1 95 ? 28.056 -2.785 -45.651 1.00 89.19 95 SER A O 1
ATOM 748 N N . GLY A 1 96 ? 28.586 -4.100 -43.916 1.00 90.19 96 GLY A N 1
ATOM 749 C CA . GLY A 1 96 ? 30.036 -4.037 -44.133 1.00 90.19 96 GLY A CA 1
ATOM 750 C C . GLY A 1 96 ? 30.469 -4.563 -45.506 1.00 90.19 96 GLY A C 1
ATOM 751 O O . GLY A 1 96 ? 31.186 -3.874 -46.228 1.00 90.19 96 GLY A O 1
ATOM 752 N N . PHE A 1 97 ? 29.986 -5.744 -45.909 1.00 94.25 97 PHE A N 1
ATOM 753 C CA . PHE A 1 97 ? 30.266 -6.307 -47.236 1.00 94.25 97 PHE A CA 1
ATOM 754 C C . PHE A 1 97 ? 29.708 -5.440 -48.369 1.00 94.25 97 PHE A C 1
ATOM 756 O O . PHE A 1 97 ? 30.376 -5.280 -49.389 1.00 94.25 97 PHE A O 1
ATOM 763 N N . ALA A 1 98 ? 28.529 -4.838 -48.184 1.00 92.25 98 ALA A N 1
ATOM 764 C CA . ALA A 1 98 ? 27.951 -3.928 -49.168 1.00 92.25 98 ALA A CA 1
ATOM 765 C C . ALA A 1 98 ? 28.806 -2.660 -49.351 1.00 92.25 98 ALA A C 1
ATOM 767 O O . ALA A 1 98 ? 29.090 -2.271 -50.483 1.00 92.25 98 ALA A O 1
ATOM 768 N N . SER A 1 99 ? 29.279 -2.057 -48.255 1.00 92.38 99 SER A N 1
ATOM 769 C CA . SER A 1 99 ? 30.157 -0.881 -48.291 1.00 92.38 99 SER A CA 1
ATOM 770 C C . SER A 1 99 ? 31.507 -1.183 -48.938 1.00 92.38 99 SER A C 1
ATOM 772 O O . SER A 1 99 ? 31.953 -0.424 -49.796 1.00 92.38 99 SER A O 1
ATOM 774 N N . ILE A 1 100 ? 32.135 -2.312 -48.581 1.00 93.94 100 ILE A N 1
ATOM 775 C CA . ILE A 1 100 ? 33.379 -2.767 -49.221 1.00 93.94 100 ILE A CA 1
ATOM 776 C C . ILE A 1 100 ? 33.138 -2.978 -50.720 1.00 93.94 100 ILE A C 1
ATOM 778 O O . ILE A 1 100 ? 33.912 -2.481 -51.530 1.00 93.94 100 ILE A O 1
ATOM 782 N N . GLY A 1 101 ? 32.028 -3.623 -51.096 1.00 93.56 101 GLY A N 1
ATOM 783 C CA . GLY A 1 101 ? 31.639 -3.818 -52.492 1.00 93.56 101 GLY A CA 1
ATOM 784 C C . GLY A 1 101 ? 31.506 -2.511 -53.273 1.00 93.56 101 GLY A C 1
ATOM 785 O O . GLY A 1 101 ? 32.013 -2.420 -54.388 1.00 93.56 101 GLY A O 1
ATOM 786 N N . LEU A 1 102 ? 30.880 -1.481 -52.695 1.00 93.06 102 LEU A N 1
ATOM 787 C CA . LEU A 1 102 ? 30.731 -0.174 -53.345 1.00 93.06 102 LEU A CA 1
ATOM 788 C C . LEU A 1 102 ? 32.062 0.570 -53.495 1.00 93.06 102 LEU A C 1
ATOM 790 O O . LEU A 1 102 ? 32.307 1.175 -54.539 1.00 93.06 102 LEU A O 1
ATOM 794 N N . LEU A 1 103 ? 32.943 0.486 -52.495 1.00 93.00 103 LEU A N 1
ATOM 795 C CA . LEU A 1 103 ? 34.298 1.034 -52.590 1.00 93.00 103 LEU A CA 1
ATOM 796 C C . LEU A 1 103 ? 35.114 0.311 -53.672 1.00 93.00 103 LEU A C 1
ATOM 798 O O . LEU A 1 103 ? 35.778 0.962 -54.477 1.00 93.00 103 LEU A O 1
ATOM 802 N N . THR A 1 104 ? 35.010 -1.019 -53.750 1.00 93.56 104 THR A N 1
ATOM 803 C CA . THR A 1 104 ? 35.631 -1.819 -54.814 1.00 93.56 104 THR A CA 1
ATOM 804 C C . THR A 1 104 ? 35.067 -1.464 -56.190 1.00 93.56 104 THR A C 1
ATOM 806 O O . THR A 1 104 ? 35.838 -1.349 -57.139 1.00 93.56 104 THR A O 1
ATOM 809 N N . CYS A 1 105 ? 33.757 -1.218 -56.312 1.00 92.44 105 CYS A N 1
ATOM 810 C CA . CYS A 1 105 ? 33.157 -0.753 -57.565 1.00 92.44 105 CYS A CA 1
ATOM 811 C C . CYS A 1 105 ? 33.753 0.578 -58.016 1.00 92.44 105 CYS A C 1
ATOM 813 O O . CYS A 1 105 ? 34.106 0.716 -59.182 1.00 92.44 105 CYS A O 1
ATOM 815 N N . SER A 1 106 ? 33.894 1.534 -57.096 1.00 92.12 106 SER A N 1
ATOM 816 C CA . SER A 1 106 ? 34.476 2.841 -57.401 1.00 92.12 106 SER A CA 1
ATOM 817 C C . SER A 1 106 ? 35.938 2.722 -57.852 1.00 92.12 106 SER A C 1
ATOM 819 O O . SER A 1 106 ? 36.321 3.286 -58.875 1.00 92.12 106 SER A O 1
ATOM 821 N N . ALA A 1 107 ? 36.735 1.898 -57.160 1.00 89.94 107 ALA A N 1
ATOM 822 C CA . ALA A 1 107 ? 38.126 1.633 -57.528 1.00 89.94 107 ALA A CA 1
ATOM 823 C C . ALA A 1 107 ? 38.259 0.980 -58.917 1.00 89.94 107 ALA A C 1
ATOM 825 O O . ALA A 1 107 ? 39.100 1.393 -59.716 1.00 89.94 107 ALA A O 1
ATOM 826 N N . LEU A 1 108 ? 37.413 -0.008 -59.227 1.00 89.31 108 LEU A N 1
ATOM 827 C CA . LEU A 1 108 ? 37.400 -0.668 -60.537 1.00 89.31 108 LEU A CA 1
ATOM 828 C C . LEU A 1 108 ? 36.917 0.262 -61.651 1.00 89.31 108 LEU A C 1
ATOM 830 O O . LEU A 1 108 ? 37.453 0.204 -62.752 1.00 89.31 108 LEU A O 1
ATOM 834 N N . LEU A 1 109 ? 35.947 1.137 -61.375 1.00 88.12 109 LEU A N 1
ATOM 835 C CA . LEU A 1 109 ? 35.453 2.120 -62.340 1.00 88.12 109 LEU A CA 1
ATOM 836 C C . LEU A 1 109 ? 36.574 3.091 -62.733 1.00 88.12 109 LEU A C 1
ATOM 838 O O . LEU A 1 109 ? 36.805 3.305 -63.919 1.00 88.12 109 LEU A O 1
ATOM 842 N N . VAL A 1 110 ? 37.334 3.603 -61.760 1.00 86.50 110 VAL A N 1
ATOM 843 C CA . VAL A 1 110 ? 38.517 4.446 -62.014 1.00 86.50 110 VAL A CA 1
ATOM 844 C C . VAL A 1 110 ? 39.586 3.696 -62.806 1.00 86.50 110 VAL A C 1
ATOM 846 O O . VAL A 1 110 ? 40.123 4.231 -63.779 1.00 86.50 110 VAL A O 1
ATOM 849 N N . TYR A 1 111 ? 39.875 2.455 -62.409 1.00 84.69 111 TYR A N 1
ATOM 850 C CA . TYR A 1 111 ? 40.887 1.625 -63.054 1.00 84.69 111 TYR A CA 1
ATOM 851 C C . TYR A 1 111 ? 40.541 1.330 -64.520 1.00 84.69 111 TYR A C 1
ATOM 853 O O . TYR A 1 111 ? 41.350 1.599 -65.404 1.00 84.69 111 TYR A O 1
ATOM 861 N N . PHE A 1 112 ? 39.325 0.852 -64.797 1.00 83.25 112 PHE A N 1
ATOM 862 C CA . PHE A 1 112 ? 38.864 0.555 -66.158 1.00 83.25 112 PHE A CA 1
ATOM 863 C C . PHE A 1 112 ? 38.629 1.806 -66.998 1.00 83.25 112 PHE A C 1
ATOM 865 O O . PHE A 1 112 ? 38.770 1.757 -68.215 1.00 83.25 112 PHE A O 1
ATOM 872 N N . SER A 1 113 ? 38.308 2.936 -66.368 1.00 80.31 113 SER A N 1
ATOM 873 C CA . SER A 1 113 ? 38.200 4.200 -67.084 1.00 80.31 113 SER A CA 1
ATOM 874 C C . SER A 1 113 ? 39.558 4.678 -67.602 1.00 80.31 113 SER A C 1
ATOM 876 O O . SER A 1 113 ? 39.559 5.441 -68.552 1.00 80.31 113 SER A O 1
ATOM 878 N N . GLY A 1 114 ? 40.695 4.250 -67.038 1.00 74.81 114 GLY A N 1
ATOM 879 C CA . GLY A 1 114 ? 42.021 4.783 -67.383 1.00 74.81 114 GLY A CA 1
ATOM 880 C C . GLY A 1 114 ? 42.440 5.984 -66.527 1.00 74.81 114 GLY A C 1
ATOM 881 O O . GLY A 1 114 ? 43.316 6.749 -66.921 1.00 74.81 114 GLY A O 1
ATOM 882 N N . GLY A 1 115 ? 41.824 6.156 -65.350 1.00 73.88 115 GLY A N 1
ATOM 883 C CA . GLY A 1 115 ? 42.209 7.181 -64.375 1.00 73.88 115 GLY A CA 1
ATOM 884 C C . GLY A 1 115 ? 41.611 8.576 -64.594 1.00 73.88 115 GLY A C 1
ATOM 885 O O . GLY A 1 115 ? 42.109 9.533 -64.005 1.00 73.88 115 GLY A O 1
ATOM 886 N N . TYR A 1 116 ? 40.550 8.718 -65.395 1.00 76.50 116 TYR A N 1
ATOM 887 C CA . TYR A 1 116 ? 39.901 10.015 -65.629 1.00 76.50 116 TYR A CA 1
ATOM 888 C C . TYR A 1 116 ? 39.278 10.607 -64.365 1.00 76.50 116 TYR A C 1
ATOM 890 O O . TYR A 1 116 ? 38.822 9.897 -63.461 1.00 76.50 116 TYR A O 1
ATOM 898 N N . ILE A 1 117 ? 39.228 11.935 -64.320 1.00 78.25 117 ILE A N 1
ATOM 899 C CA . ILE A 1 117 ? 38.704 12.686 -63.178 1.00 78.25 117 ILE A CA 1
ATOM 900 C C . ILE A 1 117 ? 37.197 12.449 -62.986 1.00 78.25 117 ILE A C 1
ATOM 902 O O . ILE A 1 117 ? 36.739 12.355 -61.851 1.00 78.25 117 ILE A O 1
ATOM 906 N N . GLU A 1 118 ? 36.441 12.239 -64.069 1.00 80.62 118 GLU A N 1
ATOM 907 C CA . GLU A 1 118 ? 35.011 11.904 -64.068 1.00 80.62 118 GLU A CA 1
ATOM 908 C C . GLU A 1 118 ? 34.731 10.613 -63.291 1.00 80.62 118 GLU A C 1
ATOM 910 O O . GLU A 1 118 ? 33.817 10.561 -62.468 1.00 80.62 118 GLU A O 1
ATOM 915 N N . ALA A 1 119 ? 35.564 9.588 -63.486 1.00 82.19 119 ALA A N 1
ATOM 916 C CA . ALA A 1 119 ? 35.457 8.327 -62.761 1.00 82.19 119 ALA A CA 1
ATOM 917 C C . ALA A 1 119 ? 35.790 8.488 -61.267 1.00 82.19 119 ALA A C 1
ATOM 919 O O . ALA A 1 119 ? 35.174 7.836 -60.425 1.00 82.19 119 ALA A O 1
ATOM 920 N N . HIS A 1 120 ? 36.708 9.396 -60.917 1.00 83.62 120 HIS A N 1
ATOM 921 C CA . HIS A 1 120 ? 37.029 9.699 -59.519 1.00 83.62 120 HIS A CA 1
ATOM 922 C C . HIS A 1 120 ? 35.876 10.406 -58.789 1.00 83.62 120 HIS A C 1
ATOM 924 O O . HIS A 1 120 ? 35.731 10.226 -57.580 1.00 83.62 120 HIS A O 1
ATOM 930 N N . PHE A 1 121 ? 35.006 11.152 -59.487 1.00 87.94 121 PHE A N 1
ATOM 931 C CA . PHE A 1 121 ? 33.827 11.760 -58.852 1.00 87.94 121 PHE A CA 1
ATOM 932 C C . PHE A 1 121 ? 32.869 10.725 -58.254 1.00 87.94 121 PHE A C 1
ATOM 934 O O . PHE A 1 121 ? 32.218 10.999 -57.245 1.00 87.94 121 PHE A O 1
ATOM 941 N N . HIS A 1 122 ? 32.827 9.512 -58.810 1.00 89.12 122 HIS A N 1
ATOM 942 C CA . HIS A 1 122 ? 32.022 8.419 -58.270 1.00 89.12 122 HIS A CA 1
ATOM 943 C C . HIS A 1 122 ? 32.407 8.069 -56.827 1.00 89.12 122 HIS A C 1
ATOM 945 O O . HIS A 1 122 ? 31.526 7.859 -55.996 1.00 89.12 122 HIS A O 1
ATOM 951 N N . PHE A 1 123 ? 33.700 8.101 -56.494 1.00 88.44 123 PHE A N 1
ATOM 952 C CA . PHE A 1 123 ? 34.177 7.851 -55.132 1.00 88.44 123 PHE A CA 1
ATOM 953 C C . PHE A 1 123 ? 33.551 8.819 -54.124 1.00 88.44 123 PHE A C 1
ATOM 955 O O . PHE A 1 123 ? 33.073 8.391 -53.074 1.00 88.44 123 PHE A O 1
ATOM 962 N N . PHE A 1 124 ? 33.471 10.109 -54.464 1.00 90.12 124 PHE A N 1
ATOM 963 C CA . PHE A 1 124 ? 32.832 11.108 -53.605 1.00 90.12 124 PHE A CA 1
ATOM 964 C C . PHE A 1 124 ? 31.338 10.834 -53.409 1.00 90.12 124 PHE A C 1
ATOM 966 O O . PHE A 1 124 ? 30.833 11.005 -52.299 1.00 90.12 124 PHE A O 1
ATOM 973 N N . VAL A 1 125 ? 30.642 10.347 -54.442 1.00 91.00 125 VAL A N 1
ATOM 974 C CA . VAL A 1 125 ? 29.234 9.932 -54.330 1.00 91.00 125 VAL A CA 1
ATOM 975 C C . VAL A 1 125 ? 29.093 8.739 -53.380 1.00 91.00 125 VAL A C 1
ATOM 977 O O . VAL A 1 125 ? 28.249 8.775 -52.485 1.00 91.00 125 VAL A O 1
ATOM 980 N N . ILE A 1 126 ? 29.937 7.708 -53.513 1.00 91.94 126 ILE A N 1
ATOM 981 C CA . ILE A 1 126 ? 29.914 6.539 -52.617 1.00 91.94 126 ILE A CA 1
ATOM 982 C C . ILE A 1 126 ? 30.191 6.946 -51.171 1.00 91.94 126 ILE A C 1
ATOM 984 O O . ILE A 1 126 ? 29.445 6.559 -50.272 1.00 91.94 126 ILE A O 1
ATOM 988 N N . VAL A 1 127 ? 31.231 7.747 -50.936 1.00 90.88 127 VAL A N 1
ATOM 989 C CA . VAL A 1 127 ? 31.582 8.221 -49.592 1.00 90.88 127 VAL A CA 1
ATOM 990 C C . VAL A 1 127 ? 30.449 9.047 -48.989 1.00 90.88 127 VAL A C 1
ATOM 992 O O . VAL A 1 127 ? 30.133 8.850 -47.820 1.00 90.88 127 VAL A O 1
ATOM 995 N N . ALA A 1 128 ? 29.787 9.909 -49.766 1.00 91.19 128 ALA A N 1
ATOM 996 C CA . ALA A 1 128 ? 28.636 10.675 -49.291 1.00 91.19 128 ALA A CA 1
ATOM 997 C C . ALA A 1 128 ? 27.466 9.769 -48.867 1.00 91.19 128 ALA A C 1
ATOM 999 O O . ALA A 1 128 ? 26.876 9.984 -47.807 1.00 91.19 128 ALA A O 1
ATOM 1000 N N . VAL A 1 129 ? 27.158 8.725 -49.647 1.00 88.81 129 VAL A N 1
ATOM 1001 C CA . VAL A 1 129 ? 26.115 7.742 -49.300 1.00 88.81 129 VAL A CA 1
ATOM 1002 C C . VAL A 1 129 ? 26.475 6.988 -48.018 1.00 88.81 129 VAL A C 1
ATOM 1004 O O . VAL A 1 129 ? 25.642 6.878 -47.118 1.00 88.81 129 VAL A O 1
ATOM 1007 N N . LEU A 1 130 ? 27.719 6.513 -47.897 1.00 89.19 130 LEU A N 1
ATOM 1008 C CA . LEU A 1 130 ? 28.191 5.812 -46.700 1.00 89.19 130 LEU A CA 1
ATOM 1009 C C . LEU A 1 130 ? 28.204 6.721 -45.464 1.00 89.19 130 LEU A C 1
ATOM 1011 O O . LEU A 1 130 ? 27.800 6.297 -44.384 1.00 89.19 130 LEU A O 1
ATOM 1015 N N . ALA A 1 131 ? 28.623 7.978 -45.614 1.00 90.06 131 ALA A N 1
ATOM 1016 C CA . ALA A 1 131 ? 28.624 8.959 -44.536 1.00 90.06 131 ALA A CA 1
ATOM 1017 C C . ALA A 1 131 ? 27.202 9.285 -44.060 1.00 90.06 131 ALA A C 1
ATOM 1019 O O . ALA A 1 131 ? 26.971 9.392 -42.857 1.00 90.06 131 ALA A O 1
ATOM 1020 N N . ASN A 1 132 ? 26.238 9.397 -44.980 1.00 87.31 132 ASN A N 1
ATOM 1021 C CA . ASN A 1 132 ? 24.834 9.593 -44.626 1.00 87.31 132 ASN A CA 1
ATOM 1022 C C . ASN A 1 132 ? 24.267 8.400 -43.839 1.00 87.31 132 ASN A C 1
ATOM 1024 O O . ASN A 1 132 ? 23.502 8.593 -42.896 1.00 87.31 132 ASN A O 1
ATOM 1028 N N . GLU A 1 133 ? 24.674 7.178 -44.185 1.00 83.69 133 GLU A N 1
ATOM 1029 C CA . GLU A 1 133 ? 24.289 5.985 -43.430 1.00 83.69 133 GLU A CA 1
ATOM 1030 C C . GLU A 1 133 ? 24.864 6.025 -42.007 1.00 83.69 133 GLU A C 1
ATOM 1032 O O . GLU A 1 133 ? 24.111 5.900 -41.042 1.00 83.69 133 GLU A O 1
ATOM 1037 N N . VAL A 1 134 ? 26.168 6.300 -41.860 1.00 85.25 134 VAL A N 1
ATOM 1038 C CA . VAL A 1 134 ? 26.825 6.449 -40.546 1.00 85.25 134 VAL A CA 1
ATOM 1039 C C . VAL A 1 134 ? 26.163 7.543 -39.710 1.00 85.25 134 VAL A C 1
ATOM 1041 O O . VAL A 1 134 ? 25.905 7.330 -38.527 1.00 85.25 134 VAL A O 1
ATOM 1044 N N . LYS A 1 135 ? 25.846 8.693 -40.317 1.00 85.94 135 LYS A N 1
ATOM 1045 C CA . LYS A 1 135 ? 25.133 9.777 -39.639 1.00 85.94 135 LYS A CA 1
ATOM 1046 C C . LYS A 1 135 ? 23.774 9.309 -39.132 1.00 85.94 135 LYS A C 1
ATOM 1048 O O . LYS A 1 135 ? 23.464 9.520 -37.970 1.00 85.94 135 LYS A O 1
ATOM 1053 N N . SER A 1 136 ? 22.989 8.631 -39.966 1.00 82.31 136 SER A N 1
ATOM 1054 C CA . SER A 1 136 ? 21.679 8.156 -39.529 1.00 82.31 136 SER A CA 1
ATOM 1055 C C . SER A 1 136 ? 21.767 7.129 -38.398 1.00 82.31 136 SER A C 1
ATOM 1057 O O . SER A 1 136 ? 20.896 7.137 -37.537 1.00 82.31 136 SER A O 1
ATOM 1059 N N . LEU A 1 137 ? 22.784 6.262 -38.391 1.00 82.38 137 LEU A N 1
ATOM 1060 C CA . LEU A 1 137 ? 23.049 5.338 -37.280 1.00 82.38 137 LEU A CA 1
ATOM 1061 C C . LEU A 1 137 ? 23.403 6.091 -35.988 1.00 82.38 137 LEU A C 1
ATOM 1063 O O . LEU A 1 137 ? 22.963 5.705 -34.903 1.00 82.38 137 LEU A O 1
ATOM 1067 N N . ALA A 1 138 ? 24.191 7.162 -36.100 1.00 85.12 138 ALA A N 1
ATOM 1068 C CA . ALA A 1 138 ? 24.541 8.016 -34.970 1.00 85.12 138 ALA A CA 1
ATOM 1069 C C . ALA A 1 138 ? 23.313 8.758 -34.415 1.00 85.12 138 ALA A C 1
ATOM 1071 O O . ALA A 1 138 ? 23.088 8.717 -33.206 1.00 85.12 138 ALA A O 1
ATOM 1072 N N . ASP A 1 139 ? 22.492 9.352 -35.288 1.00 83.69 139 ASP A N 1
ATOM 1073 C CA . ASP A 1 139 ? 21.250 10.046 -34.918 1.00 83.69 139 ASP A CA 1
ATOM 1074 C C . ASP A 1 139 ? 20.277 9.089 -34.200 1.00 83.69 139 ASP A C 1
ATOM 1076 O O . ASP A 1 139 ? 19.688 9.425 -33.174 1.00 83.69 139 ASP A O 1
ATOM 1080 N N . GLU A 1 140 ? 20.144 7.853 -34.686 1.00 79.75 140 GLU A N 1
ATOM 1081 C CA . GLU A 1 140 ? 19.285 6.837 -34.068 1.00 79.75 140 GLU A CA 1
ATOM 1082 C C . GLU A 1 140 ? 19.806 6.393 -32.692 1.00 79.75 140 GLU A C 1
ATOM 1084 O O . GLU A 1 140 ? 19.047 6.320 -31.726 1.00 79.75 140 GLU A O 1
ATOM 1089 N N . THR A 1 141 ? 21.121 6.197 -32.561 1.00 83.88 141 THR A N 1
ATOM 1090 C CA . THR A 1 141 ? 21.769 5.884 -31.274 1.00 83.88 141 THR A CA 1
ATOM 1091 C C . THR A 1 141 ? 21.578 7.006 -30.250 1.00 83.88 141 THR A C 1
ATOM 1093 O O . THR A 1 141 ? 21.318 6.738 -29.072 1.00 83.88 141 THR A O 1
ATOM 1096 N N . GLN A 1 142 ? 21.680 8.265 -30.683 1.00 84.75 142 GLN A N 1
ATOM 1097 C CA . GLN A 1 142 ? 21.441 9.422 -29.826 1.00 84.75 142 GLN A CA 1
ATOM 1098 C C . GLN A 1 142 ? 19.980 9.474 -29.358 1.00 84.75 142 GLN A C 1
ATOM 1100 O O . GLN A 1 142 ? 19.735 9.640 -28.164 1.00 84.75 142 GLN A O 1
ATOM 1105 N N . ASN A 1 143 ? 19.020 9.253 -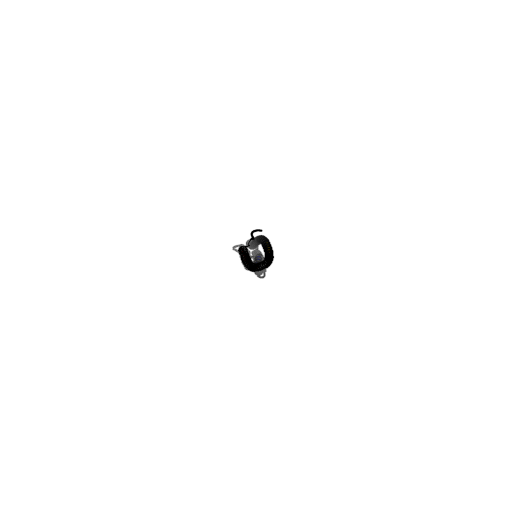30.260 1.00 83.19 143 ASN A N 1
ATOM 1106 C CA . ASN A 1 143 ? 17.595 9.238 -29.918 1.00 83.19 143 ASN A CA 1
ATOM 1107 C C . ASN A 1 143 ? 17.246 8.130 -28.914 1.00 83.19 143 ASN A C 1
ATOM 1109 O O . ASN A 1 143 ? 16.529 8.379 -27.946 1.00 83.19 143 ASN A O 1
ATOM 1113 N N . HIS A 1 144 ? 17.782 6.920 -29.098 1.00 84.12 144 HIS A N 1
ATOM 1114 C CA . HIS A 1 144 ? 17.597 5.835 -28.131 1.00 84.12 144 HIS A CA 1
ATOM 1115 C C . HIS A 1 144 ? 18.219 6.155 -26.770 1.00 84.12 144 HIS A C 1
ATOM 1117 O O . HIS A 1 144 ? 17.631 5.836 -25.739 1.00 84.12 144 HIS A O 1
ATOM 1123 N N . SER A 1 145 ? 19.381 6.813 -26.751 1.00 89.25 145 SER A N 1
ATOM 1124 C CA . SER A 1 145 ? 20.025 7.223 -25.497 1.00 89.25 145 SER A CA 1
ATOM 1125 C C . SER A 1 145 ? 19.175 8.250 -24.741 1.00 89.25 145 SER A C 1
ATOM 1127 O O . SER A 1 145 ? 18.979 8.098 -23.538 1.00 89.25 145 SER A O 1
ATOM 1129 N N . ALA A 1 146 ? 18.596 9.229 -25.446 1.00 86.50 146 ALA A N 1
ATOM 1130 C CA . ALA A 1 146 ? 17.673 10.203 -24.859 1.00 86.50 146 ALA A CA 1
ATOM 1131 C C . ALA A 1 146 ? 16.398 9.539 -24.302 1.00 86.50 146 ALA A C 1
ATOM 1133 O O . ALA A 1 146 ? 15.927 9.894 -23.224 1.00 86.50 146 ALA A O 1
ATOM 1134 N N . ALA A 1 147 ? 15.862 8.527 -24.993 1.00 84.38 147 ALA A N 1
ATOM 1135 C CA . ALA A 1 147 ? 14.715 7.763 -24.500 1.00 84.38 147 ALA A CA 1
ATOM 1136 C C . ALA A 1 147 ? 15.044 6.975 -23.216 1.00 84.38 147 ALA A C 1
ATOM 1138 O O . ALA A 1 147 ? 14.230 6.919 -22.292 1.00 84.38 147 ALA A O 1
ATOM 1139 N N . ILE A 1 148 ? 16.244 6.387 -23.132 1.00 87.38 148 ILE A N 1
ATOM 1140 C CA . ILE A 1 148 ? 16.716 5.706 -21.916 1.00 87.38 148 ILE A CA 1
ATOM 1141 C C . ILE A 1 148 ? 16.872 6.708 -20.765 1.00 87.38 148 ILE A C 1
ATOM 1143 O O . ILE A 1 148 ? 16.455 6.411 -19.650 1.00 87.38 148 ILE A O 1
ATOM 1147 N N . GLU A 1 149 ? 17.428 7.892 -21.019 1.00 87.81 149 GLU A N 1
ATOM 1148 C CA . GLU A 1 149 ? 17.575 8.950 -20.010 1.00 87.81 149 GLU A CA 1
ATOM 1149 C C . GLU A 1 149 ? 16.222 9.387 -19.429 1.00 87.81 149 GLU A C 1
ATOM 1151 O O . GLU A 1 149 ? 16.062 9.467 -18.207 1.00 87.81 149 GLU A O 1
ATOM 1156 N N . GLN A 1 150 ? 15.221 9.583 -20.290 1.00 89.62 150 GLN A N 1
ATOM 1157 C CA . GLN A 1 150 ? 13.855 9.881 -19.864 1.00 89.62 150 GLN A CA 1
ATOM 1158 C C . GLN A 1 150 ? 13.279 8.758 -18.990 1.00 89.62 150 GLN A C 1
ATOM 1160 O O . GLN A 1 150 ? 12.772 9.016 -17.902 1.00 89.62 150 GLN A O 1
ATOM 1165 N N . THR A 1 151 ? 13.426 7.510 -19.436 1.00 89.06 151 THR A N 1
ATOM 1166 C CA . THR A 1 151 ? 12.960 6.317 -18.710 1.00 89.06 151 THR A CA 1
ATOM 1167 C C . THR A 1 151 ? 13.595 6.240 -17.313 1.00 89.06 151 THR A C 1
ATOM 1169 O O . THR A 1 151 ? 12.930 5.994 -16.308 1.00 89.06 151 THR A O 1
ATOM 1172 N N . ILE A 1 152 ? 14.900 6.496 -17.209 1.00 92.19 152 ILE A N 1
ATOM 1173 C CA . ILE A 1 152 ? 15.603 6.508 -15.919 1.00 92.19 152 ILE A CA 1
ATOM 1174 C C . ILE A 1 152 ? 15.055 7.613 -15.012 1.00 92.19 152 ILE A C 1
ATOM 1176 O O . ILE A 1 152 ? 14.835 7.365 -13.828 1.00 92.19 152 ILE A O 1
ATOM 1180 N N . THR A 1 153 ? 14.809 8.805 -15.558 1.00 94.19 153 THR A N 1
ATOM 1181 C CA . THR A 1 153 ? 14.287 9.950 -14.797 1.00 94.19 153 THR A CA 1
ATOM 1182 C C . THR A 1 153 ? 12.913 9.635 -14.210 1.00 94.19 153 THR A C 1
ATOM 1184 O O . THR A 1 153 ? 12.725 9.739 -13.000 1.00 94.19 153 THR A O 1
ATOM 1187 N N . GLU A 1 154 ? 11.997 9.137 -15.041 1.00 92.81 154 GLU A N 1
ATOM 1188 C CA . GLU A 1 154 ? 10.663 8.693 -14.622 1.00 92.81 154 GLU A CA 1
ATOM 1189 C C . GLU A 1 154 ? 10.740 7.580 -13.557 1.00 92.81 154 GLU A C 1
ATOM 1191 O O . GLU A 1 154 ? 10.033 7.629 -12.553 1.00 92.81 154 GLU A O 1
ATOM 1196 N N . THR A 1 155 ? 11.660 6.616 -13.702 1.00 89.94 155 THR A N 1
ATOM 1197 C CA . THR A 1 155 ? 11.861 5.557 -12.689 1.00 89.94 155 THR A CA 1
ATOM 1198 C C . THR A 1 155 ? 12.298 6.129 -11.342 1.00 89.94 155 THR A C 1
ATOM 1200 O O . THR A 1 155 ? 11.837 5.682 -10.292 1.00 89.94 155 THR A O 1
ATOM 1203 N N . VAL A 1 156 ? 13.225 7.090 -11.348 1.00 93.69 156 VAL A N 1
ATOM 1204 C CA . VAL A 1 156 ? 13.735 7.712 -10.119 1.00 93.69 156 VAL A CA 1
ATOM 1205 C C . VAL A 1 156 ? 12.630 8.509 -9.423 1.00 93.69 156 VAL A C 1
ATOM 1207 O O . VAL A 1 156 ? 12.493 8.414 -8.201 1.00 93.69 156 VAL A O 1
ATOM 1210 N N . GLU A 1 157 ? 11.809 9.234 -10.183 1.00 94.31 157 GLU A N 1
ATOM 1211 C CA . GLU A 1 157 ? 10.633 9.934 -9.656 1.00 94.31 157 GLU A CA 1
ATOM 1212 C C . GLU A 1 157 ? 9.609 8.962 -9.053 1.00 94.31 157 GLU A C 1
ATOM 1214 O O . GLU A 1 157 ? 9.110 9.187 -7.947 1.00 94.31 157 GLU A O 1
ATOM 1219 N N . ASP A 1 158 ? 9.349 7.836 -9.720 1.00 94.81 158 ASP A N 1
ATOM 1220 C CA . ASP A 1 158 ? 8.454 6.794 -9.217 1.00 94.81 158 ASP A CA 1
ATOM 1221 C C . ASP A 1 158 ? 8.948 6.180 -7.903 1.00 94.81 158 ASP A C 1
ATOM 1223 O O . ASP A 1 158 ? 8.159 5.973 -6.976 1.00 94.81 158 ASP A O 1
ATOM 1227 N N . VAL A 1 159 ? 10.253 5.927 -7.780 1.00 94.94 159 VAL A N 1
ATOM 1228 C CA . VAL A 1 159 ? 10.849 5.446 -6.526 1.00 94.94 159 VAL A CA 1
ATOM 1229 C C . VAL A 1 159 ? 10.666 6.471 -5.406 1.00 94.94 159 VAL A C 1
ATOM 1231 O O . VAL A 1 159 ? 10.289 6.086 -4.297 1.00 94.94 159 VAL A O 1
ATOM 1234 N N . ALA A 1 160 ? 10.877 7.763 -5.678 1.00 93.81 160 ALA A N 1
ATOM 1235 C CA . ALA A 1 160 ? 10.684 8.823 -4.688 1.00 93.81 160 ALA A CA 1
ATOM 1236 C C . ALA A 1 160 ? 9.221 8.911 -4.219 1.00 93.81 160 ALA A C 1
ATOM 1238 O O . ALA A 1 160 ? 8.950 9.018 -3.021 1.00 93.81 160 ALA A O 1
ATOM 1239 N N . ARG A 1 161 ? 8.266 8.781 -5.147 1.00 95.31 161 ARG A N 1
ATOM 1240 C CA . ARG A 1 161 ? 6.833 8.739 -4.833 1.00 95.31 161 ARG A CA 1
ATOM 1241 C C . ARG A 1 161 ? 6.474 7.546 -3.948 1.00 95.31 161 ARG A C 1
ATOM 1243 O O . ARG A 1 161 ? 5.793 7.719 -2.940 1.00 95.31 161 ARG A O 1
ATOM 1250 N N . VAL A 1 162 ? 6.964 6.350 -4.279 1.00 96.44 162 VAL A N 1
ATOM 1251 C CA . VAL A 1 162 ? 6.722 5.143 -3.470 1.00 96.44 162 VAL A CA 1
ATOM 1252 C C . VAL A 1 162 ? 7.322 5.279 -2.068 1.00 96.44 162 VAL A C 1
ATOM 1254 O O . VAL A 1 162 ? 6.700 4.845 -1.102 1.00 96.44 162 VAL A O 1
ATOM 1257 N N . GLN A 1 163 ? 8.496 5.900 -1.920 1.00 96.00 163 GLN A N 1
ATOM 1258 C CA . GLN A 1 163 ? 9.072 6.162 -0.596 1.00 96.00 163 GLN A CA 1
ATOM 1259 C C . GLN A 1 163 ? 8.181 7.084 0.247 1.00 96.00 163 GLN A C 1
ATOM 1261 O O . GLN A 1 163 ? 7.910 6.761 1.402 1.00 96.00 163 GLN A O 1
ATOM 1266 N N . ALA A 1 164 ? 7.655 8.165 -0.335 1.00 95.31 164 ALA A N 1
ATOM 1267 C CA . ALA A 1 164 ? 6.730 9.062 0.359 1.00 95.31 164 ALA A CA 1
ATOM 1268 C C . ALA A 1 164 ? 5.422 8.352 0.770 1.00 95.31 164 ALA A C 1
ATOM 1270 O O . ALA A 1 164 ? 4.950 8.502 1.898 1.00 95.31 164 ALA A O 1
ATOM 1271 N N . GLU A 1 165 ? 4.857 7.519 -0.111 1.00 97.44 165 GLU A N 1
ATOM 1272 C CA . GLU A 1 165 ? 3.674 6.702 0.203 1.00 97.44 165 GLU A CA 1
ATOM 1273 C C . GLU A 1 165 ? 3.952 5.693 1.338 1.00 97.44 165 GLU A C 1
ATOM 1275 O O . GLU A 1 165 ? 3.092 5.444 2.190 1.00 97.44 165 GLU A O 1
ATOM 1280 N N . MET A 1 166 ? 5.160 5.125 1.389 1.00 94.62 166 MET A N 1
ATOM 1281 C CA . MET A 1 166 ? 5.581 4.218 2.461 1.00 94.62 166 MET A CA 1
ATOM 1282 C C . MET A 1 166 ? 5.731 4.938 3.805 1.00 94.62 166 MET A C 1
ATOM 1284 O O . MET A 1 166 ? 5.310 4.392 4.825 1.00 94.62 166 MET A O 1
ATOM 1288 N N . GLU A 1 167 ? 6.269 6.160 3.828 1.00 96.12 167 GLU A N 1
ATOM 1289 C CA . GLU A 1 167 ? 6.324 6.983 5.046 1.00 96.12 167 GLU A CA 1
ATOM 1290 C C . GLU A 1 167 ? 4.922 7.304 5.572 1.00 96.12 167 GLU A C 1
ATOM 1292 O O . GLU A 1 167 ? 4.651 7.146 6.765 1.00 96.12 167 GLU A O 1
ATOM 1297 N N . GLN A 1 168 ? 3.995 7.662 4.681 1.00 96.88 168 GLN A N 1
ATOM 1298 C CA . GLN A 1 168 ? 2.597 7.877 5.052 1.00 96.88 168 GLN A CA 1
ATOM 1299 C C . GLN A 1 168 ? 1.953 6.600 5.611 1.00 96.88 168 GLN A C 1
ATOM 1301 O O . GLN A 1 168 ? 1.259 6.643 6.628 1.00 96.88 168 GLN A O 1
ATOM 1306 N N . THR A 1 169 ? 2.195 5.456 4.968 1.00 97.19 169 THR A N 1
ATOM 1307 C CA . THR A 1 169 ? 1.680 4.156 5.421 1.00 97.19 169 THR A CA 1
ATOM 1308 C C . THR A 1 169 ? 2.226 3.799 6.804 1.00 97.19 169 THR A C 1
ATOM 1310 O O . THR A 1 169 ? 1.484 3.301 7.649 1.00 97.19 169 THR A O 1
ATOM 1313 N N . LYS A 1 170 ? 3.503 4.097 7.071 1.00 96.81 170 LYS A N 1
ATOM 1314 C CA . LYS A 1 170 ? 4.117 3.906 8.389 1.00 96.81 170 LYS A CA 1
ATOM 1315 C C . LYS A 1 170 ? 3.422 4.750 9.462 1.00 96.81 170 LYS A C 1
ATOM 1317 O O . LYS A 1 170 ? 3.050 4.208 10.496 1.00 96.81 170 LYS A O 1
ATOM 1322 N N . ALA A 1 171 ? 3.184 6.034 9.199 1.00 96.50 171 ALA A N 1
ATOM 1323 C CA . ALA A 1 171 ? 2.489 6.912 10.145 1.00 96.50 171 ALA A CA 1
ATOM 1324 C C . ALA A 1 171 ? 1.052 6.433 10.446 1.00 96.50 171 ALA A C 1
ATOM 1326 O O . ALA A 1 171 ? 0.579 6.501 11.583 1.00 96.50 171 ALA A O 1
ATOM 1327 N N . GLN A 1 172 ? 0.356 5.900 9.436 1.00 96.69 172 GLN A N 1
ATOM 1328 C CA . GLN A 1 172 ? -0.964 5.291 9.627 1.00 96.69 172 GLN A CA 1
ATOM 1329 C C . GLN A 1 172 ? -0.903 4.019 10.480 1.00 96.69 172 GLN A C 1
ATOM 1331 O O . GLN A 1 172 ? -1.787 3.809 11.308 1.00 96.69 172 GLN A O 1
ATOM 1336 N N . LEU A 1 173 ? 0.131 3.188 10.308 1.00 97.50 173 LEU A N 1
ATOM 1337 C CA . LEU A 1 173 ? 0.341 1.997 11.134 1.00 97.50 173 LEU A CA 1
ATOM 1338 C C . LEU A 1 173 ? 0.611 2.355 12.599 1.00 97.50 173 LEU A C 1
ATOM 1340 O O . LEU A 1 173 ? -0.021 1.764 13.466 1.00 97.50 173 LEU A O 1
ATOM 1344 N N . GLU A 1 174 ? 1.459 3.349 12.871 1.00 97.44 174 GLU A N 1
ATOM 1345 C CA . GLU A 1 174 ? 1.725 3.829 14.240 1.00 97.44 174 GLU A CA 1
ATOM 1346 C C . GLU A 1 174 ? 0.441 4.357 14.911 1.00 97.44 174 GLU A C 1
ATOM 1348 O O . GLU A 1 174 ? 0.154 4.060 16.071 1.00 97.44 174 GLU A O 1
ATOM 1353 N N . THR A 1 175 ? -0.403 5.072 14.159 1.00 97.44 175 THR A N 1
ATOM 1354 C CA . THR A 1 175 ? -1.709 5.539 14.663 1.00 97.44 175 THR A CA 1
ATOM 1355 C C . THR A 1 175 ? -2.663 4.371 14.947 1.00 97.44 175 THR A C 1
ATOM 1357 O O . THR A 1 175 ? -3.362 4.354 15.965 1.00 97.44 175 THR A O 1
ATOM 1360 N N . GLY A 1 176 ? -2.702 3.381 14.049 1.00 97.69 176 GLY A N 1
ATOM 1361 C CA . GLY A 1 176 ? -3.517 2.177 14.214 1.00 97.69 176 GLY A CA 1
ATOM 1362 C C . GLY A 1 176 ? -3.077 1.322 15.406 1.00 97.69 176 GLY A C 1
ATOM 1363 O O . GLY A 1 176 ? -3.926 0.785 16.118 1.00 97.69 176 GLY A O 1
ATOM 1364 N N . GLU A 1 177 ? -1.770 1.238 15.658 1.00 98.12 177 GLU A N 1
ATOM 1365 C CA . GLU A 1 177 ? -1.184 0.568 16.823 1.00 98.12 177 GLU A CA 1
ATOM 1366 C C . GLU A 1 177 ? -1.625 1.230 18.136 1.00 98.12 177 GLU A C 1
ATOM 1368 O O . GLU A 1 177 ? -2.133 0.538 19.022 1.00 98.12 177 GLU A O 1
ATOM 1373 N N . SER A 1 178 ? -1.530 2.563 18.232 1.00 97.31 178 SER A N 1
ATOM 1374 C CA . SER A 1 178 ? -2.021 3.318 19.397 1.00 97.31 178 SER A CA 1
ATOM 1375 C C . SER A 1 178 ? -3.508 3.066 19.634 1.00 97.31 178 SER A C 1
ATOM 1377 O O . SER A 1 178 ? -3.902 2.662 20.720 1.00 97.31 178 SER A O 1
ATOM 1379 N N . THR A 1 179 ? -4.330 3.198 18.589 1.00 97.88 179 THR A N 1
ATOM 1380 C CA . THR A 1 179 ? -5.788 3.014 18.698 1.00 97.88 179 THR A CA 1
ATOM 1381 C C . THR A 1 179 ? -6.154 1.597 19.160 1.00 97.88 179 THR A C 1
ATOM 1383 O O . THR A 1 179 ? -7.098 1.406 19.923 1.00 97.88 179 THR A O 1
ATOM 1386 N N . THR A 1 180 ? -5.411 0.584 18.704 1.00 98.25 180 THR A N 1
ATOM 1387 C CA . THR A 1 180 ? -5.630 -0.814 19.111 1.00 98.25 180 THR A CA 1
ATOM 1388 C C . THR A 1 180 ? -5.239 -1.040 20.572 1.00 98.25 180 THR A C 1
ATOM 1390 O O . THR A 1 180 ? -5.914 -1.792 21.273 1.00 98.25 180 THR A O 1
ATOM 1393 N N . THR A 1 181 ? -4.183 -0.372 21.037 1.00 98.06 181 THR A N 1
ATOM 1394 C CA . THR A 1 181 ? -3.739 -0.419 22.437 1.00 98.06 181 THR A CA 1
ATOM 1395 C C . T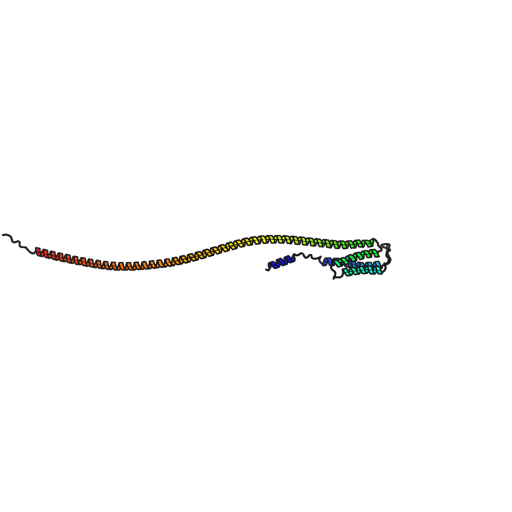HR A 1 181 ? -4.767 0.242 23.352 1.00 98.06 181 THR A C 1
ATOM 1397 O O . THR A 1 181 ? -5.217 -0.390 24.305 1.00 98.06 181 THR A O 1
ATOM 1400 N N . ASP A 1 182 ? -5.244 1.437 22.993 1.00 98.12 182 ASP A N 1
ATOM 1401 C CA . ASP A 1 182 ? -6.289 2.153 23.736 1.00 98.12 182 ASP A CA 1
ATOM 1402 C C . ASP A 1 182 ? -7.579 1.318 23.835 1.00 98.12 182 ASP A C 1
ATOM 1404 O O . ASP A 1 182 ? -8.221 1.241 24.885 1.00 98.12 182 ASP A O 1
ATOM 1408 N N . ALA A 1 183 ? -7.954 0.632 22.749 1.00 98.06 183 ALA A N 1
ATOM 1409 C CA . ALA A 1 183 ? -9.097 -0.275 22.751 1.00 98.06 183 ALA A CA 1
ATOM 1410 C C . ALA A 1 183 ? -8.884 -1.476 23.690 1.00 98.06 183 ALA A C 1
ATOM 1412 O O . ALA A 1 183 ? -9.810 -1.865 24.401 1.00 98.06 183 ALA A O 1
ATOM 1413 N N . ALA A 1 184 ? -7.683 -2.061 23.714 1.00 97.75 184 ALA A N 1
ATOM 1414 C CA . ALA A 1 184 ? -7.361 -3.172 24.607 1.00 97.75 184 ALA A CA 1
ATOM 1415 C C . ALA A 1 184 ? -7.424 -2.756 26.087 1.00 97.75 184 ALA A C 1
ATOM 1417 O O . ALA A 1 184 ? -7.984 -3.492 26.900 1.00 97.75 184 ALA A O 1
ATOM 1418 N N . GLU A 1 185 ? -6.924 -1.566 26.427 1.00 98.31 185 GLU A N 1
ATOM 1419 C CA . GLU A 1 185 ? -7.032 -1.002 27.778 1.00 98.31 185 GLU A CA 1
ATOM 1420 C C . GLU A 1 185 ? -8.491 -0.751 28.176 1.00 98.31 185 GLU A C 1
ATOM 1422 O O . GLU A 1 185 ? -8.909 -1.120 29.275 1.00 98.31 185 GLU A O 1
ATOM 1427 N N . ALA A 1 186 ? -9.306 -0.214 27.263 1.00 98.06 186 ALA A N 1
ATOM 1428 C CA . ALA A 1 186 ? -10.734 -0.027 27.506 1.00 98.06 186 ALA A CA 1
ATOM 1429 C C . ALA A 1 186 ? -11.455 -1.360 27.776 1.00 98.06 186 ALA A C 1
ATOM 1431 O O . ALA A 1 186 ? -12.285 -1.442 28.682 1.00 98.06 186 ALA A O 1
ATOM 1432 N N . PHE A 1 187 ? -11.127 -2.425 27.035 1.00 98.25 187 PHE A N 1
ATOM 1433 C CA . PHE A 1 187 ? -11.694 -3.752 27.289 1.00 98.25 187 PHE A CA 1
ATOM 1434 C C . PHE A 1 187 ? -11.248 -4.340 28.631 1.00 98.25 187 PHE A C 1
ATOM 1436 O O . PHE A 1 187 ? -12.067 -4.953 29.318 1.00 98.25 187 PHE A O 1
ATOM 1443 N N . ALA A 1 188 ? -9.992 -4.130 29.031 1.00 98.06 188 ALA A N 1
ATOM 1444 C CA . ALA A 1 188 ? -9.511 -4.546 30.345 1.00 98.06 188 ALA A CA 1
ATOM 1445 C C . ALA A 1 188 ? -10.286 -3.840 31.473 1.00 98.06 188 ALA A C 1
ATOM 1447 O O . ALA A 1 188 ? -10.759 -4.503 32.394 1.00 98.06 188 ALA A O 1
ATOM 1448 N N . ALA A 1 189 ? -10.516 -2.529 31.344 1.00 97.94 189 ALA A N 1
ATOM 1449 C CA . ALA A 1 189 ? -11.310 -1.762 32.302 1.00 97.94 189 ALA A CA 1
ATOM 1450 C C . ALA A 1 189 ? -12.767 -2.253 32.387 1.00 97.94 189 ALA A C 1
ATOM 1452 O O . ALA A 1 189 ? -13.326 -2.369 33.475 1.00 97.94 189 ALA A O 1
ATOM 1453 N N . VAL A 1 190 ? -13.392 -2.595 31.254 1.00 98.19 190 VAL A N 1
ATOM 1454 C CA . VAL A 1 190 ? -14.743 -3.185 31.254 1.00 98.19 190 VAL A CA 1
ATOM 1455 C C . VAL A 1 190 ? -14.763 -4.525 31.990 1.00 98.19 190 VAL A C 1
ATOM 1457 O O . VAL A 1 190 ? -15.699 -4.779 32.743 1.00 98.19 190 VAL A O 1
ATOM 1460 N N . SER A 1 191 ? -13.743 -5.370 31.812 1.00 98.12 191 SER A N 1
ATOM 1461 C CA . SER A 1 191 ? -13.650 -6.652 32.521 1.00 98.12 191 SER A CA 1
ATOM 1462 C C . SER A 1 191 ? -13.583 -6.465 34.039 1.00 98.12 191 SER A C 1
ATOM 1464 O O . SER A 1 191 ? -14.283 -7.165 34.766 1.00 98.12 191 SER A O 1
ATOM 1466 N N . GLU A 1 192 ? -12.791 -5.503 34.513 1.00 98.25 192 GLU A N 1
ATOM 1467 C CA . GLU A 1 192 ? -12.678 -5.178 35.941 1.00 98.25 192 GLU A CA 1
ATOM 1468 C C . GLU A 1 192 ? -14.005 -4.654 36.512 1.00 98.25 192 GLU A C 1
ATOM 1470 O O . GLU A 1 192 ? -14.440 -5.066 37.588 1.00 98.25 192 GLU A O 1
ATOM 1475 N N . ILE A 1 193 ? -14.707 -3.802 35.758 1.00 98.00 193 ILE A N 1
ATOM 1476 C CA . ILE A 1 193 ? -16.040 -3.319 36.144 1.00 98.00 193 ILE A CA 1
ATOM 1477 C C . ILE A 1 193 ? -17.027 -4.486 36.259 1.00 98.00 193 ILE A C 1
ATOM 1479 O O . ILE A 1 193 ? -17.805 -4.532 37.209 1.00 98.00 193 ILE A O 1
ATOM 1483 N N . VAL A 1 194 ? -17.006 -5.435 35.320 1.00 98.25 194 VAL A N 1
ATOM 1484 C CA . VAL A 1 194 ? -17.890 -6.610 35.362 1.00 98.25 194 VAL A CA 1
ATOM 1485 C C . VAL A 1 194 ? -17.609 -7.475 36.594 1.00 98.25 194 VAL A C 1
ATOM 1487 O O . VAL A 1 194 ? -18.556 -7.897 37.252 1.00 98.25 194 VAL A O 1
ATOM 1490 N N . GLU A 1 195 ? -16.343 -7.686 36.955 1.00 98.19 195 GLU A N 1
ATOM 1491 C CA . GLU A 1 195 ? -15.964 -8.425 38.168 1.00 98.19 195 GLU A CA 1
ATOM 1492 C C . GLU A 1 195 ? -16.419 -7.699 39.448 1.00 98.19 195 GLU A C 1
ATOM 1494 O O . GLU A 1 195 ? -16.958 -8.314 40.368 1.00 98.19 195 GLU A O 1
ATOM 1499 N N . SER A 1 196 ? -16.310 -6.367 39.483 1.00 98.19 196 SER A N 1
ATOM 1500 C CA . SER A 1 196 ? -16.841 -5.552 40.583 1.00 98.19 196 SER A CA 1
ATOM 1501 C C . SER A 1 196 ? -18.366 -5.632 40.710 1.00 98.19 196 SER A C 1
ATOM 1503 O O . SER A 1 196 ? -18.897 -5.706 41.825 1.00 98.19 196 SER A O 1
ATOM 1505 N N . VAL A 1 197 ? -19.083 -5.650 39.584 1.00 98.31 197 VAL A N 1
ATOM 1506 C CA . VAL A 1 197 ? -20.540 -5.833 39.569 1.00 98.31 197 VAL A CA 1
ATOM 1507 C C . VAL A 1 197 ? -20.918 -7.225 40.076 1.00 98.31 197 VAL A C 1
ATOM 1509 O O . VAL A 1 197 ? -21.854 -7.322 40.863 1.00 98.31 197 VAL A O 1
ATOM 1512 N N . ASP A 1 198 ? -20.191 -8.280 39.699 1.00 98.19 198 ASP A N 1
ATOM 1513 C CA . ASP A 1 198 ? -20.447 -9.645 40.186 1.00 98.19 198 ASP A CA 1
ATOM 1514 C C . ASP A 1 198 ? -20.306 -9.748 41.714 1.00 98.19 198 ASP A C 1
ATOM 1516 O O . ASP A 1 198 ? -21.200 -10.257 42.397 1.00 98.19 198 ASP A O 1
ATOM 1520 N N . MET A 1 199 ? -19.245 -9.153 42.274 1.00 97.69 199 MET A N 1
ATOM 1521 C CA . MET A 1 199 ? -19.079 -9.043 43.729 1.00 97.69 199 MET A CA 1
ATOM 1522 C C . MET A 1 199 ? -20.241 -8.281 44.376 1.00 97.69 199 MET A C 1
ATOM 1524 O O . MET A 1 199 ? -20.815 -8.745 45.360 1.00 97.69 199 MET A O 1
ATOM 1528 N N . SER A 1 200 ? -20.631 -7.145 43.792 1.00 97.81 200 SER A N 1
ATOM 1529 C CA . SER A 1 200 ? -21.730 -6.320 44.308 1.00 97.81 200 SER A CA 1
ATOM 1530 C C . SER A 1 200 ? -23.067 -7.070 44.296 1.00 97.81 200 SER A C 1
ATOM 1532 O O . SER A 1 200 ? -23.845 -6.965 45.241 1.00 97.81 200 SER A O 1
ATOM 1534 N N . VAL A 1 201 ? -23.343 -7.849 43.247 1.00 98.06 201 VAL A N 1
ATOM 1535 C CA . VAL A 1 201 ? -24.562 -8.665 43.138 1.00 98.06 201 VAL A CA 1
ATOM 1536 C C . VAL A 1 201 ? -24.582 -9.765 44.199 1.00 98.06 201 VAL A C 1
ATOM 1538 O O . VAL A 1 201 ? -25.616 -9.957 44.839 1.00 98.06 201 VAL A O 1
ATOM 1541 N N . ASN A 1 202 ? -23.458 -10.447 44.430 1.00 97.81 202 ASN A N 1
ATOM 1542 C CA . ASN A 1 202 ? -23.353 -11.458 45.487 1.00 97.81 202 ASN A CA 1
ATOM 1543 C C . ASN A 1 202 ? -23.546 -10.859 46.890 1.00 97.81 202 ASN A C 1
ATOM 1545 O O . ASN A 1 202 ? -24.188 -11.471 47.749 1.00 97.81 202 ASN A O 1
ATOM 1549 N N . GLU A 1 203 ? -23.045 -9.647 47.124 1.00 98.00 203 GLU A N 1
ATOM 1550 C CA . GLU A 1 203 ? -23.229 -8.952 48.399 1.00 98.00 203 GLU A CA 1
ATOM 1551 C C . GLU A 1 203 ? -24.685 -8.511 48.608 1.00 98.00 203 GLU A C 1
ATOM 1553 O O . GLU A 1 203 ? -25.249 -8.731 49.681 1.00 98.00 203 GLU A O 1
ATOM 1558 N N . VAL A 1 204 ? -25.350 -8.000 47.564 1.00 98.06 204 VAL A N 1
ATOM 1559 C CA . VAL A 1 204 ? -26.792 -7.699 47.600 1.00 98.06 204 VAL A CA 1
ATOM 1560 C C . VAL A 1 204 ? -27.623 -8.959 47.844 1.00 98.06 204 VAL A C 1
ATOM 1562 O O . VAL A 1 204 ? -28.569 -8.911 48.632 1.00 98.06 204 VAL A O 1
ATOM 1565 N N . ALA A 1 205 ? -27.290 -10.083 47.204 1.00 97.38 205 ALA A N 1
ATOM 1566 C CA . ALA A 1 205 ? -27.977 -11.354 47.430 1.00 97.38 205 ALA A CA 1
ATOM 1567 C C . ALA A 1 205 ? -27.859 -11.793 48.899 1.00 97.38 205 ALA A C 1
ATOM 1569 O O . ALA A 1 205 ? -28.870 -12.092 49.531 1.00 97.38 205 ALA A O 1
ATOM 1570 N N . THR A 1 206 ? -26.654 -11.713 49.471 1.00 97.69 206 THR A N 1
ATOM 1571 C CA . THR A 1 206 ? -26.409 -12.036 50.887 1.00 97.69 206 THR A CA 1
ATOM 1572 C C . THR A 1 206 ? -27.199 -11.115 51.826 1.00 97.69 206 THR A C 1
ATOM 1574 O O . THR A 1 206 ? -27.890 -11.587 52.726 1.00 97.69 206 THR A O 1
ATOM 1577 N N . ALA A 1 207 ? -27.172 -9.800 51.586 1.00 97.94 207 ALA A N 1
ATOM 1578 C CA . ALA A 1 207 ? -27.932 -8.833 52.380 1.00 97.94 207 ALA A CA 1
ATOM 1579 C C . ALA A 1 207 ? -29.456 -9.033 52.264 1.00 97.94 207 ALA A C 1
ATOM 1581 O O . ALA A 1 207 ? -30.196 -8.786 53.217 1.00 97.94 207 ALA A O 1
ATOM 1582 N N . THR A 1 208 ? -29.933 -9.489 51.103 1.00 97.62 208 THR A N 1
ATOM 1583 C CA . THR A 1 208 ? -31.350 -9.806 50.879 1.00 97.62 208 THR A CA 1
ATOM 1584 C C . THR A 1 208 ? -31.775 -11.032 51.686 1.00 97.62 208 THR A C 1
ATOM 1586 O O . THR A 1 208 ? -32.825 -10.988 52.326 1.00 97.62 208 THR A O 1
ATOM 1589 N N . ASP A 1 209 ? -30.954 -12.085 51.723 1.00 97.94 209 ASP A N 1
ATOM 1590 C CA . ASP A 1 209 ? -31.210 -13.281 52.539 1.00 97.94 209 ASP A CA 1
ATOM 1591 C C . ASP A 1 209 ? -31.227 -12.954 54.043 1.00 97.94 209 ASP A C 1
ATOM 1593 O O . ASP A 1 209 ? -32.093 -13.428 54.783 1.00 97.94 209 ASP A O 1
ATOM 1597 N N . ASP A 1 210 ? -30.318 -12.091 54.504 1.00 97.25 210 ASP A N 1
ATOM 1598 C CA . ASP A 1 210 ? -30.324 -11.591 55.884 1.00 97.25 210 ASP A CA 1
ATOM 1599 C C . ASP A 1 210 ? -31.581 -10.757 56.186 1.00 97.25 210 ASP A C 1
ATOM 1601 O O . ASP A 1 210 ? -32.201 -10.9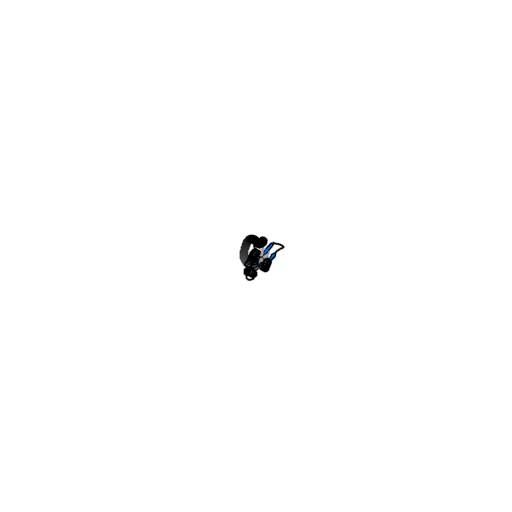07 57.245 1.00 97.25 210 ASP A O 1
ATOM 1605 N N . GLY A 1 211 ? -32.014 -9.918 55.240 1.00 96.12 211 GLY A N 1
ATOM 1606 C CA . GLY A 1 211 ? -33.254 -9.148 55.345 1.00 96.12 211 GLY A CA 1
ATOM 1607 C C . GLY A 1 211 ? -34.507 -10.028 55.414 1.00 96.12 211 GLY A C 1
ATOM 1608 O O . GLY A 1 211 ? -35.411 -9.751 56.208 1.00 96.12 211 GLY A O 1
ATOM 1609 N N . ALA A 1 212 ? -34.551 -11.114 54.636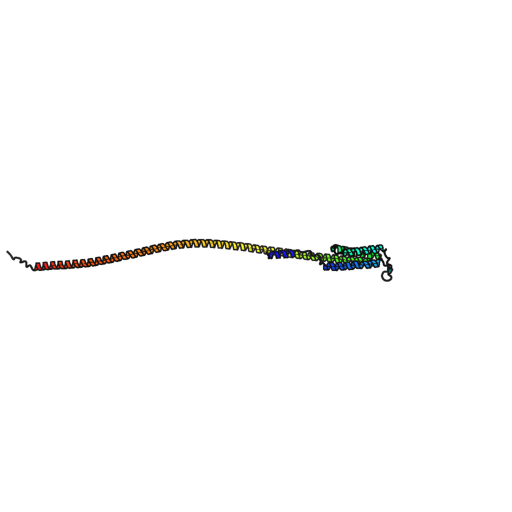 1.00 97.62 212 ALA A N 1
ATOM 1610 C CA . ALA A 1 212 ? -35.634 -12.094 54.682 1.00 97.62 212 ALA A CA 1
ATOM 1611 C C . ALA A 1 212 ? -35.715 -12.763 56.062 1.00 97.62 212 ALA A C 1
ATOM 1613 O O . ALA A 1 212 ? -36.779 -12.753 56.678 1.00 97.62 212 ALA A O 1
ATOM 1614 N N . ARG A 1 213 ? -34.578 -13.221 56.601 1.00 96.81 213 ARG A N 1
ATOM 1615 C CA . ARG A 1 213 ? -34.498 -13.814 57.947 1.00 96.81 213 ARG A CA 1
ATOM 1616 C C . ARG A 1 213 ? -34.962 -12.851 59.038 1.00 96.81 213 ARG A C 1
ATOM 1618 O O . ARG A 1 213 ? -35.759 -13.215 59.892 1.00 96.81 213 ARG A O 1
ATOM 1625 N N . THR A 1 214 ? -34.521 -11.597 58.973 1.00 97.12 214 THR A N 1
ATOM 1626 C CA . THR A 1 214 ? -34.941 -10.564 59.934 1.00 97.12 214 THR A CA 1
ATOM 1627 C C . THR A 1 214 ? -36.452 -10.311 59.850 1.00 97.12 214 THR A C 1
ATOM 1629 O O . THR A 1 214 ? -37.113 -10.075 60.857 1.00 97.12 214 THR A O 1
ATOM 1632 N N . THR A 1 215 ? -37.024 -10.375 58.643 1.00 97.19 215 THR A N 1
ATOM 1633 C CA . THR A 1 215 ? -38.472 -10.234 58.443 1.00 97.19 215 THR A CA 1
ATOM 1634 C C . THR A 1 215 ? -39.234 -11.418 59.042 1.00 97.19 215 THR A C 1
ATOM 1636 O O . THR A 1 215 ? -40.261 -11.202 59.681 1.00 97.19 215 THR A O 1
ATOM 1639 N N . GLU A 1 216 ? -38.730 -12.646 58.893 1.00 97.69 216 GLU A N 1
ATOM 1640 C CA . GLU A 1 216 ? -39.296 -13.841 59.539 1.00 97.69 216 GLU A CA 1
ATOM 1641 C C . GLU A 1 216 ? -39.266 -13.722 61.070 1.00 97.69 216 GLU A C 1
ATOM 1643 O O . GLU A 1 216 ? -40.289 -13.936 61.717 1.00 97.69 216 GLU A O 1
ATOM 1648 N N . GLU A 1 217 ? -38.152 -13.264 61.649 1.00 97.94 217 GLU A N 1
ATOM 1649 C CA . GLU A 1 217 ? -38.038 -13.015 63.094 1.00 97.94 217 GLU A CA 1
ATOM 1650 C C . GLU A 1 217 ? -39.052 -11.970 63.591 1.00 97.94 217 GLU A C 1
ATOM 1652 O O . GLU A 1 217 ? -39.659 -12.130 64.653 1.00 97.94 217 GLU A O 1
ATOM 1657 N N . VAL A 1 218 ? -39.279 -10.900 62.819 1.00 97.94 218 VAL A N 1
ATOM 1658 C CA . VAL A 1 218 ? -40.298 -9.887 63.138 1.00 97.94 218 VAL A CA 1
ATOM 1659 C C . VAL A 1 218 ? -41.706 -10.478 63.074 1.00 97.94 218 VAL A C 1
ATOM 1661 O O . VAL A 1 218 ? -42.530 -10.171 63.936 1.00 97.94 218 VAL A O 1
ATOM 1664 N N . VAL A 1 219 ? -42.000 -11.319 62.080 1.00 97.94 219 VAL A N 1
ATOM 1665 C CA . VAL A 1 219 ? -43.302 -11.993 61.968 1.00 97.94 219 VAL A CA 1
ATOM 1666 C C . VAL A 1 219 ? -43.541 -12.906 63.173 1.00 97.94 219 VAL A C 1
ATOM 1668 O O . VAL A 1 219 ? -44.609 -12.817 63.781 1.00 97.94 219 VAL A O 1
ATOM 1671 N N . ASP A 1 220 ? -42.549 -13.698 63.580 1.00 98.00 220 ASP A N 1
ATOM 1672 C CA . ASP A 1 220 ? -42.643 -14.556 64.768 1.00 98.00 220 ASP A CA 1
ATOM 1673 C C . ASP A 1 220 ? -42.841 -13.740 66.053 1.00 98.00 220 ASP A C 1
ATOM 1675 O O . ASP A 1 220 ? -43.680 -14.079 66.893 1.00 98.00 220 ASP A O 1
ATOM 1679 N N . ALA A 1 221 ? -42.143 -12.610 66.193 1.00 97.12 221 ALA A N 1
ATOM 1680 C CA . ALA A 1 221 ? -42.345 -11.700 67.317 1.00 97.12 221 ALA A CA 1
ATOM 1681 C C . ALA A 1 221 ? -43.770 -11.113 67.346 1.00 97.12 221 ALA A C 1
ATOM 1683 O O . ALA A 1 221 ? -44.375 -11.010 68.416 1.00 97.12 221 ALA A O 1
ATOM 1684 N N . ILE A 1 222 ? -44.332 -10.752 66.186 1.00 97.88 222 ILE A N 1
ATOM 1685 C CA . ILE A 1 222 ? -45.713 -10.256 66.072 1.00 97.88 222 ILE A CA 1
ATOM 1686 C C . ILE A 1 222 ? -46.720 -11.340 66.471 1.00 97.88 222 ILE A C 1
ATOM 1688 O O . ILE A 1 222 ? -47.670 -11.036 67.196 1.00 97.88 222 ILE A O 1
ATOM 1692 N N . ILE A 1 223 ? -46.515 -12.590 66.044 1.00 97.38 223 ILE A N 1
ATOM 1693 C CA . ILE A 1 223 ? -47.359 -13.724 66.452 1.00 97.38 223 ILE A CA 1
ATOM 1694 C C . ILE A 1 223 ? -47.300 -13.897 67.975 1.00 97.38 223 ILE A C 1
ATOM 1696 O O . ILE A 1 223 ? -48.345 -13.962 68.621 1.00 97.38 223 ILE A O 1
ATOM 1700 N N . GLY A 1 224 ? -46.102 -13.848 68.568 1.00 97.06 224 GLY A N 1
ATOM 1701 C CA . GLY A 1 224 ? -45.936 -13.920 70.022 1.00 97.06 224 GLY A CA 1
ATOM 1702 C C . GLY A 1 224 ? -46.657 -12.797 70.783 1.00 97.06 224 GLY A C 1
ATOM 1703 O O . GLY A 1 224 ? -47.277 -13.042 71.817 1.00 97.06 224 GLY A O 1
ATOM 1704 N N . ILE A 1 225 ? -46.641 -11.563 70.265 1.00 97.69 225 ILE A N 1
ATOM 1705 C CA . ILE A 1 225 ? -47.389 -10.433 70.848 1.00 97.69 225 ILE A CA 1
ATOM 1706 C C . ILE A 1 225 ? -48.906 -10.648 70.744 1.00 97.69 225 ILE A C 1
ATOM 1708 O O . ILE A 1 225 ? -49.644 -10.290 71.670 1.00 97.69 225 ILE A O 1
ATOM 1712 N N . ALA A 1 226 ? -49.382 -11.204 69.628 1.00 96.62 226 ALA A N 1
ATOM 1713 C CA . ALA A 1 226 ? -50.798 -11.488 69.423 1.00 96.62 226 ALA A CA 1
ATOM 1714 C C . ALA A 1 226 ? -51.308 -12.550 70.411 1.00 96.62 226 ALA A C 1
ATOM 1716 O O . ALA A 1 226 ? -52.356 -12.342 71.027 1.00 96.62 226 ALA A O 1
ATOM 1717 N N . ASP A 1 227 ? -50.542 -13.623 70.619 1.00 96.94 227 ASP A N 1
ATOM 1718 C CA . ASP A 1 227 ? -50.855 -14.659 71.609 1.00 96.94 227 ASP A CA 1
ATOM 1719 C C . ASP A 1 227 ? -50.864 -14.076 73.028 1.00 96.94 227 ASP A C 1
ATOM 1721 O O . ASP A 1 227 ? -51.843 -14.230 73.758 1.00 96.94 227 ASP A O 1
ATOM 1725 N N . HIS A 1 228 ? -49.849 -13.284 73.389 1.00 96.81 228 HIS A N 1
ATOM 1726 C CA . HIS A 1 228 ? -49.794 -12.667 74.715 1.00 96.81 228 HIS A CA 1
ATOM 1727 C C . HIS A 1 228 ? -50.942 -11.674 74.965 1.00 96.81 228 HIS A C 1
ATOM 1729 O O . HIS A 1 228 ? -51.483 -11.594 76.068 1.00 96.81 228 HIS A O 1
ATOM 1735 N N . SER A 1 229 ? -51.369 -10.936 73.936 1.00 97.75 229 SER A N 1
ATOM 1736 C CA . SER A 1 229 ? -52.544 -10.060 74.029 1.00 97.75 229 SER A CA 1
ATOM 1737 C C . SER A 1 229 ? -53.832 -10.851 74.265 1.00 97.75 229 SER A C 1
ATOM 1739 O O . SER A 1 229 ? -54.723 -10.371 74.969 1.00 97.75 229 SER A O 1
ATOM 1741 N N . ARG A 1 230 ? -53.937 -12.061 73.699 1.00 95.94 230 ARG A N 1
ATOM 1742 C CA . ARG A 1 230 ? -55.089 -12.943 73.901 1.00 95.94 230 ARG A CA 1
ATOM 1743 C C . ARG A 1 230 ? -55.135 -13.496 75.323 1.00 95.94 230 ARG A C 1
ATOM 1745 O O . ARG A 1 230 ? -56.192 -13.421 75.943 1.00 95.94 230 ARG A O 1
ATOM 1752 N N . ASP A 1 231 ? -53.992 -13.913 75.865 1.00 97.00 231 ASP A N 1
ATOM 1753 C CA . ASP A 1 231 ? -53.870 -14.330 77.269 1.00 97.00 231 ASP A CA 1
ATOM 1754 C C . ASP A 1 231 ? -54.271 -13.204 78.238 1.00 97.00 231 ASP A C 1
ATOM 1756 O O . ASP A 1 231 ? -55.003 -13.426 79.206 1.00 97.00 231 ASP A O 1
ATOM 1760 N N . ILE A 1 232 ? -53.820 -11.969 77.978 1.00 96.19 232 ILE A N 1
ATOM 1761 C CA . ILE A 1 232 ? -54.176 -10.795 78.792 1.00 96.19 232 ILE A CA 1
ATOM 1762 C C . ILE A 1 232 ? -55.681 -10.512 78.723 1.00 96.19 232 ILE A C 1
ATOM 1764 O O . ILE A 1 232 ? -56.285 -10.161 79.741 1.00 96.19 232 ILE A O 1
ATOM 1768 N N . ALA A 1 233 ? -56.299 -10.652 77.547 1.00 96.06 233 ALA A N 1
ATOM 1769 C CA . ALA A 1 233 ? -57.739 -10.470 77.390 1.00 96.06 233 ALA A CA 1
ATOM 1770 C C . ALA A 1 233 ? -58.532 -11.520 78.189 1.00 96.06 233 ALA A C 1
ATOM 1772 O O . ALA A 1 233 ? -59.452 -11.147 78.915 1.00 96.06 233 ALA A O 1
ATOM 1773 N N . GLU A 1 234 ? -58.138 -12.797 78.133 1.00 96.38 234 GLU A N 1
ATOM 1774 C CA . GLU A 1 234 ? -58.760 -13.868 78.927 1.00 96.38 234 GLU A CA 1
ATOM 1775 C C . GLU A 1 234 ? -58.591 -13.643 80.437 1.00 96.38 234 GLU A C 1
ATOM 1777 O O . GLU A 1 234 ? -59.552 -13.769 81.198 1.00 96.38 234 GLU A O 1
ATOM 1782 N N . GLN A 1 235 ? -57.401 -13.233 80.890 1.00 96.25 235 GLN A N 1
ATOM 1783 C CA . GLN A 1 235 ? -57.186 -12.874 82.296 1.00 96.25 235 GLN A CA 1
ATOM 1784 C C . GLN A 1 235 ? -58.034 -11.676 82.725 1.00 96.25 235 GLN A C 1
ATOM 1786 O O . GLN A 1 235 ? -58.558 -11.673 83.838 1.00 96.25 235 GLN A O 1
ATOM 1791 N N . SER A 1 236 ? -58.177 -10.667 81.864 1.00 97.06 236 SER A N 1
ATOM 1792 C CA . SER A 1 236 ? -58.992 -9.483 82.151 1.00 97.06 236 SER A CA 1
ATOM 1793 C C . SER A 1 236 ? -60.473 -9.843 82.296 1.00 97.06 236 SER A C 1
ATOM 1795 O O . SER A 1 236 ? -61.118 -9.360 83.225 1.00 97.06 236 SER A O 1
ATOM 1797 N N . ASP A 1 237 ? -60.993 -10.729 81.441 1.00 96.06 237 ASP A N 1
ATOM 1798 C CA . ASP A 1 237 ? -62.373 -11.234 81.503 1.00 96.06 237 ASP A CA 1
ATOM 1799 C C . ASP A 1 237 ? -62.625 -12.065 82.775 1.00 96.06 237 ASP A C 1
ATOM 1801 O O . ASP A 1 237 ? -63.613 -11.869 83.493 1.00 96.06 237 ASP A O 1
ATOM 1805 N N . ALA A 1 238 ? -61.665 -12.920 83.141 1.00 94.69 238 ALA A N 1
ATOM 1806 C CA . ALA A 1 238 ? -61.705 -13.670 84.394 1.00 94.69 238 ALA A CA 1
ATOM 1807 C C . ALA A 1 238 ? -61.665 -12.747 85.629 1.00 94.69 238 ALA A C 1
ATOM 1809 O O . ALA A 1 238 ? -62.398 -12.967 86.600 1.00 94.69 238 ALA A O 1
ATOM 1810 N N . LEU A 1 239 ? -60.834 -11.697 85.606 1.00 95.88 239 LEU A N 1
ATOM 1811 C CA . LEU A 1 239 ? -60.741 -10.716 86.690 1.00 95.88 239 LEU A CA 1
ATOM 1812 C C . LEU A 1 239 ? -62.036 -9.902 86.824 1.00 95.88 239 LEU A C 1
ATOM 1814 O O . LEU A 1 239 ? -62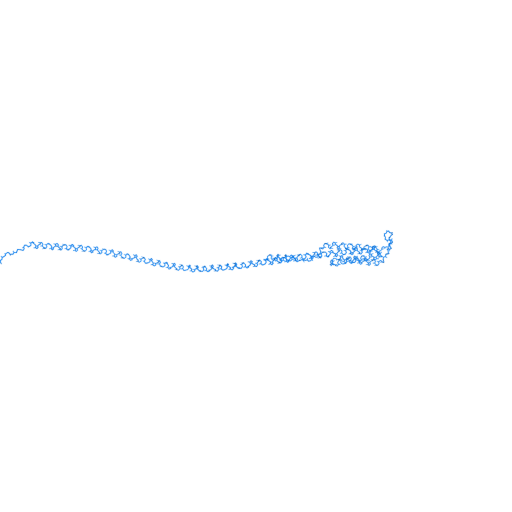.481 -9.655 87.946 1.00 95.88 239 LEU A O 1
ATOM 1818 N N . ALA A 1 240 ? -62.650 -9.519 85.700 1.00 95.75 240 ALA A N 1
ATOM 1819 C CA . ALA A 1 240 ? -63.938 -8.830 85.665 1.00 95.75 240 ALA A CA 1
ATOM 1820 C C . ALA A 1 240 ? -65.051 -9.705 86.261 1.00 95.75 240 ALA A C 1
ATOM 1822 O O . ALA A 1 240 ? -65.731 -9.268 87.189 1.00 95.75 240 ALA A O 1
ATOM 1823 N N . SER A 1 241 ? -65.146 -10.971 85.841 1.00 95.25 241 SER A N 1
ATOM 1824 C CA . SER A 1 241 ? -66.087 -11.948 86.412 1.00 95.25 241 SER A CA 1
ATOM 1825 C C . SER A 1 241 ? -65.892 -12.124 87.926 1.00 95.25 241 SER A C 1
ATOM 1827 O O . SER A 1 241 ? -66.851 -12.180 88.700 1.00 95.25 241 SER A O 1
ATOM 1829 N N . GLN A 1 242 ? -64.636 -12.162 88.391 1.00 95.56 242 GLN A N 1
ATOM 1830 C CA . GLN A 1 242 ? -64.333 -12.229 89.822 1.00 95.56 242 GLN A CA 1
ATOM 1831 C C . GLN A 1 242 ? -64.738 -10.942 90.562 1.00 95.56 242 GLN A C 1
ATOM 1833 O O . GLN A 1 242 ? -65.226 -11.014 91.691 1.00 95.56 242 GLN A O 1
ATOM 1838 N N . ALA A 1 243 ? -64.546 -9.767 89.957 1.00 93.88 243 ALA A N 1
ATOM 1839 C CA . ALA A 1 243 ? -64.966 -8.492 90.529 1.00 93.88 243 ALA A CA 1
ATOM 1840 C C . ALA A 1 243 ? -66.497 -8.390 90.638 1.00 93.88 243 ALA A C 1
ATOM 1842 O O . ALA A 1 243 ? -66.993 -7.987 91.689 1.00 93.88 243 ALA A O 1
ATOM 1843 N N . GLU A 1 244 ? -67.243 -8.816 89.615 1.00 93.56 244 GLU A N 1
ATOM 1844 C CA . GLU A 1 244 ? -68.711 -8.891 89.642 1.00 93.56 244 GLU A CA 1
ATOM 1845 C C . GLU A 1 244 ? -69.208 -9.817 90.755 1.00 93.56 244 GLU A C 1
ATOM 1847 O O . GLU A 1 244 ? -70.066 -9.431 91.553 1.00 93.56 244 GLU A O 1
ATOM 1852 N N . SER A 1 245 ? -68.601 -11.001 90.887 1.00 92.69 245 SER A N 1
ATOM 1853 C CA . SER A 1 245 ? -68.903 -11.925 91.983 1.00 92.69 245 SER A CA 1
ATOM 1854 C C . SER A 1 245 ? -68.626 -11.298 93.355 1.00 92.69 245 SER A C 1
ATOM 1856 O O . SER A 1 245 ? -69.472 -11.376 94.243 1.00 92.69 245 SER A O 1
ATOM 1858 N N . ARG A 1 246 ? -67.499 -10.590 93.527 1.00 94.19 246 ARG A N 1
ATOM 1859 C CA . ARG A 1 246 ? -67.198 -9.865 94.776 1.00 94.19 246 ARG A CA 1
ATOM 1860 C C . ARG A 1 246 ? -68.207 -8.758 95.073 1.00 94.19 246 ARG A C 1
ATOM 1862 O O . ARG A 1 246 ? -68.558 -8.574 96.234 1.00 94.19 246 ARG A O 1
ATOM 1869 N N . VAL A 1 247 ? -68.668 -8.014 94.066 1.00 94.56 247 VAL A N 1
ATOM 1870 C CA . VAL A 1 247 ? -69.715 -6.991 94.241 1.00 94.56 247 VAL A CA 1
ATOM 1871 C C . VAL A 1 247 ? -71.032 -7.630 94.688 1.00 94.56 247 VAL A C 1
ATOM 1873 O O . VAL A 1 247 ? -71.693 -7.086 95.578 1.00 94.56 247 VAL A O 1
ATOM 1876 N N . ALA A 1 248 ? -71.387 -8.795 94.137 1.00 92.31 248 ALA A N 1
ATOM 1877 C CA . ALA A 1 248 ? -72.547 -9.563 94.587 1.00 92.31 248 ALA A CA 1
ATOM 1878 C C . ALA A 1 248 ? -72.397 -9.990 96.059 1.00 92.31 248 ALA A C 1
ATOM 1880 O O . ALA A 1 248 ? -73.282 -9.713 96.864 1.00 92.31 248 ALA A O 1
ATOM 1881 N N . THR A 1 249 ? -71.239 -10.537 96.450 1.00 94.81 249 THR A N 1
ATOM 1882 C CA . THR A 1 249 ? -70.963 -10.907 97.850 1.00 94.81 249 THR A CA 1
ATOM 1883 C C . THR A 1 249 ? -71.000 -9.702 98.793 1.00 94.81 249 THR A C 1
ATOM 1885 O O . THR A 1 249 ? -71.537 -9.795 99.890 1.00 94.81 249 THR A O 1
ATOM 1888 N N . ILE A 1 250 ? -70.455 -8.548 98.391 1.00 95.12 250 ILE A N 1
ATOM 1889 C CA . ILE A 1 250 ? -70.515 -7.317 99.198 1.00 95.12 250 ILE A CA 1
ATOM 1890 C C . ILE A 1 250 ? -71.963 -6.845 99.375 1.00 95.12 250 ILE A C 1
ATOM 1892 O O . ILE A 1 250 ? -72.310 -6.366 100.454 1.00 95.12 250 ILE A O 1
ATOM 1896 N N . SER A 1 251 ? -72.801 -6.966 98.343 1.00 92.25 251 SER A N 1
ATOM 1897 C CA . SER A 1 251 ? -74.229 -6.636 98.438 1.00 92.25 251 SER A CA 1
ATOM 1898 C C . SER A 1 251 ? -74.956 -7.566 99.412 1.00 92.25 251 SER A C 1
ATOM 1900 O O . SER A 1 251 ? -75.692 -7.079 100.262 1.00 92.25 251 SER A O 1
ATOM 1902 N N . GLU A 1 252 ? -74.672 -8.867 99.369 1.00 92.62 252 GLU A N 1
ATOM 1903 C CA . GLU A 1 252 ? -75.240 -9.851 100.299 1.00 92.62 252 GLU A CA 1
ATOM 1904 C C . GLU A 1 252 ? -74.781 -9.614 101.748 1.00 92.62 252 GLU A C 1
ATOM 1906 O O . GLU A 1 252 ? -75.592 -9.622 102.670 1.00 92.62 252 GLU A O 1
ATOM 1911 N N . ILE A 1 253 ? -73.498 -9.299 101.964 1.00 94.94 253 ILE A N 1
ATOM 1912 C CA . ILE A 1 253 ? -72.987 -8.902 103.287 1.00 94.94 253 ILE A CA 1
ATOM 1913 C C . ILE A 1 253 ? -73.696 -7.636 103.790 1.00 94.94 253 ILE A C 1
ATOM 1915 O O . ILE A 1 253 ? -73.998 -7.539 104.978 1.00 94.94 253 ILE A O 1
ATOM 1919 N N . ARG A 1 254 ? -73.958 -6.650 102.919 1.00 94.25 254 ARG A N 1
ATOM 1920 C CA . ARG A 1 254 ? -74.709 -5.440 103.296 1.00 94.25 254 ARG A CA 1
ATOM 1921 C C . ARG A 1 254 ? -76.146 -5.762 103.694 1.00 94.25 254 ARG A C 1
ATOM 1923 O O . ARG A 1 254 ? -76.595 -5.231 104.699 1.00 94.25 254 ARG A O 1
ATOM 1930 N N . GLU A 1 255 ? -76.826 -6.631 102.954 1.00 91.50 255 GLU A N 1
ATOM 1931 C CA . GLU A 1 255 ? -78.187 -7.071 103.277 1.00 91.50 255 GLU A CA 1
ATOM 1932 C C . GLU A 1 255 ? -78.231 -7.802 104.626 1.00 91.50 255 GLU A C 1
ATOM 1934 O O . GLU A 1 255 ? -79.043 -7.459 105.480 1.00 91.50 255 GLU A O 1
ATOM 1939 N N . GLN A 1 256 ? -77.276 -8.703 104.885 1.00 91.81 256 GLN A N 1
ATOM 1940 C CA . GLN A 1 256 ? -77.123 -9.352 106.192 1.00 91.81 256 GLN A CA 1
ATOM 1941 C C . GLN A 1 256 ? -76.831 -8.351 107.318 1.00 91.81 256 GLN A C 1
ATOM 1943 O O . GLN A 1 256 ? -77.342 -8.502 108.426 1.00 91.81 256 GLN A O 1
ATOM 1948 N N . LEU A 1 257 ? -76.008 -7.326 107.065 1.00 93.81 257 LEU A N 1
ATOM 1949 C CA . LEU A 1 257 ? -75.736 -6.266 108.040 1.00 93.81 257 LEU A CA 1
ATOM 1950 C C . LEU A 1 257 ? -76.979 -5.411 108.325 1.00 93.81 257 LEU A C 1
ATOM 1952 O O . LEU A 1 257 ? -77.200 -5.057 109.484 1.00 93.81 257 LEU A O 1
ATOM 1956 N N . ASP A 1 258 ? -77.785 -5.087 107.312 1.00 90.06 258 ASP A N 1
ATOM 1957 C CA . ASP A 1 258 ? -79.046 -4.355 107.477 1.00 90.06 258 ASP A CA 1
ATOM 1958 C C . ASP A 1 258 ? -80.102 -5.204 108.199 1.00 90.06 258 ASP A C 1
ATOM 1960 O O . ASP A 1 258 ? -80.792 -4.693 109.081 1.00 90.06 258 ASP A O 1
ATOM 1964 N N . GLU A 1 259 ? -80.178 -6.507 107.915 1.00 89.88 259 GLU A N 1
ATOM 1965 C CA . GLU A 1 259 ? -81.036 -7.445 108.642 1.00 89.88 259 GLU A CA 1
ATOM 1966 C C . GLU A 1 259 ? -80.610 -7.570 110.108 1.00 89.88 259 GLU A C 1
ATOM 1968 O O . GLU A 1 259 ? -81.441 -7.426 111.005 1.00 89.88 259 GLU A O 1
ATOM 1973 N N . LEU A 1 260 ? -79.313 -7.750 110.377 1.00 90.31 260 LEU A N 1
ATOM 1974 C CA . LEU A 1 260 ? -78.779 -7.795 111.738 1.00 90.31 260 LEU A CA 1
ATOM 1975 C C . LEU A 1 260 ? -79.070 -6.484 112.482 1.00 90.31 260 LEU A C 1
ATOM 1977 O O . LEU A 1 260 ? -79.485 -6.498 113.641 1.00 90.31 260 LEU A O 1
ATOM 1981 N N . ARG A 1 261 ? -78.907 -5.334 111.818 1.00 89.88 261 ARG A N 1
ATOM 1982 C CA . ARG A 1 261 ? -79.248 -4.018 112.375 1.00 89.88 261 ARG A CA 1
ATOM 1983 C C . ARG A 1 261 ? -80.744 -3.898 112.667 1.00 89.88 261 ARG A C 1
ATOM 1985 O O . ARG A 1 261 ? -81.098 -3.370 113.719 1.00 89.88 261 ARG A O 1
ATOM 1992 N N . GLY A 1 262 ? -81.601 -4.412 111.786 1.00 85.56 262 GLY A N 1
ATOM 1993 C CA . GLY A 1 262 ? -83.047 -4.504 111.988 1.00 85.56 262 GLY A CA 1
ATOM 1994 C C . GLY A 1 262 ? -83.419 -5.383 113.183 1.00 85.56 262 GLY A C 1
ATOM 1995 O O . GLY A 1 262 ? -84.183 -4.944 114.037 1.00 85.56 262 GLY A O 1
ATOM 1996 N N . GLN A 1 263 ? -82.819 -6.571 113.309 1.00 87.19 263 GLN A N 1
ATOM 1997 C CA . GLN A 1 263 ? -82.993 -7.459 114.467 1.00 87.19 263 GLN A CA 1
ATOM 1998 C C . GLN A 1 263 ? -82.548 -6.789 115.768 1.00 87.19 263 GLN A C 1
ATOM 2000 O O . GLN A 1 263 ? -83.236 -6.881 116.779 1.00 87.19 263 GLN A O 1
ATOM 2005 N N . THR A 1 264 ? -81.420 -6.074 115.743 1.00 88.88 264 THR A N 1
ATOM 2006 C CA . THR A 1 264 ? -80.919 -5.340 116.914 1.00 88.88 264 THR A CA 1
ATOM 2007 C C . THR A 1 264 ? -81.858 -4.189 117.294 1.00 88.88 264 THR A C 1
ATOM 2009 O O . THR A 1 264 ? -82.112 -3.978 118.474 1.00 88.88 264 THR A O 1
ATOM 2012 N N . GLY A 1 265 ? -82.412 -3.469 116.309 1.00 82.00 265 GLY A N 1
ATOM 2013 C CA . GLY A 1 265 ? -83.422 -2.429 116.532 1.00 82.00 265 GLY A CA 1
ATOM 2014 C C . GLY A 1 265 ? -84.731 -2.982 117.099 1.00 82.00 265 GLY A C 1
ATOM 2015 O O . GLY A 1 265 ? -85.261 -2.416 118.048 1.00 82.00 265 GLY A O 1
ATOM 2016 N N . GLY A 1 266 ? -85.198 -4.124 116.588 1.00 81.81 266 GLY A N 1
ATOM 2017 C CA . GLY A 1 266 ? -86.361 -4.829 117.133 1.00 81.81 266 GLY A CA 1
ATOM 2018 C C . GLY A 1 266 ? -86.136 -5.303 118.570 1.00 81.81 266 GLY A C 1
ATOM 2019 O O . GLY A 1 266 ? -86.984 -5.079 119.425 1.00 81.81 266 GLY A O 1
ATOM 2020 N N . LEU A 1 267 ? -84.959 -5.865 118.871 1.00 82.44 267 LEU A N 1
ATOM 2021 C CA . LEU A 1 267 ? -84.566 -6.217 120.242 1.00 82.44 267 LEU A CA 1
ATOM 2022 C C . LEU A 1 267 ? -84.532 -4.990 121.168 1.00 82.44 267 LEU A C 1
ATOM 2024 O O . LEU A 1 267 ? -84.883 -5.105 122.338 1.00 82.44 267 LEU A O 1
ATOM 2028 N N . GLN A 1 268 ? -84.118 -3.821 120.666 1.00 78.12 268 GLN A N 1
ATOM 2029 C CA . GLN A 1 268 ? -84.114 -2.570 121.428 1.00 78.12 268 GLN A CA 1
ATOM 2030 C C . GLN A 1 268 ? -85.540 -2.061 121.712 1.00 78.12 268 GLN A C 1
ATOM 2032 O O . GLN A 1 268 ? -85.819 -1.657 122.836 1.00 78.12 268 GLN A O 1
ATOM 2037 N N . GLU A 1 269 ? -86.450 -2.129 120.737 1.00 78.00 269 GLU A N 1
ATOM 2038 C CA . GLU A 1 269 ? -87.868 -1.758 120.894 1.00 78.00 269 GLU A CA 1
ATOM 2039 C C . GLU A 1 269 ? -88.619 -2.725 121.831 1.00 78.00 269 GLU A C 1
ATOM 2041 O O . GLU A 1 269 ? -89.435 -2.311 122.659 1.00 78.00 269 GLU A O 1
ATOM 2046 N N . GLU A 1 270 ? -88.286 -4.018 121.778 1.00 77.38 270 GLU A N 1
ATOM 2047 C CA . GLU A 1 270 ? -88.778 -5.019 122.727 1.00 77.38 270 GLU A CA 1
ATOM 2048 C C . GLU A 1 270 ? -88.264 -4.729 124.149 1.00 77.38 270 GLU A C 1
ATOM 2050 O O . GLU A 1 270 ? -89.026 -4.840 125.108 1.00 77.38 270 GLU A O 1
ATOM 2055 N N . LEU A 1 271 ? -87.021 -4.248 124.294 1.00 74.19 271 LEU A N 1
ATOM 2056 C CA . LEU A 1 271 ? -86.462 -3.795 125.574 1.00 74.19 271 LEU A CA 1
ATOM 2057 C C . LEU A 1 271 ? -87.137 -2.517 126.113 1.00 74.19 271 LEU A C 1
ATOM 2059 O O . LEU A 1 271 ? -87.298 -2.394 127.322 1.00 74.19 271 LEU A O 1
ATOM 2063 N N . GLU A 1 272 ? -87.540 -1.580 125.248 1.00 70.56 272 GLU A N 1
ATOM 2064 C CA . GLU A 1 272 ? -88.293 -0.368 125.631 1.00 70.56 272 GLU A CA 1
ATOM 2065 C C . GLU A 1 272 ? -89.762 -0.666 125.981 1.00 70.56 272 GLU A C 1
ATOM 2067 O O . GLU A 1 272 ? -90.376 0.065 126.755 1.00 70.56 272 GLU A O 1
ATOM 2072 N N . THR A 1 273 ? -90.318 -1.761 125.454 1.00 73.12 273 THR A N 1
ATOM 2073 C CA . THR A 1 273 ? -91.660 -2.263 125.801 1.00 73.12 273 THR A CA 1
ATOM 2074 C C . THR A 1 273 ? -91.689 -2.943 127.173 1.00 73.12 273 THR A C 1
ATOM 2076 O O . THR A 1 273 ? -92.743 -3.011 127.812 1.00 73.12 273 THR A O 1
ATOM 2079 N N . PHE A 1 274 ? -90.544 -3.430 127.661 1.00 64.62 274 PHE A N 1
ATOM 2080 C CA . PHE A 1 274 ? -90.416 -3.845 129.052 1.00 64.62 274 PHE A CA 1
ATOM 2081 C C . PHE A 1 274 ? -90.461 -2.613 129.959 1.00 64.62 274 PHE A C 1
ATOM 2083 O O . PHE A 1 274 ? -89.451 -1.959 130.217 1.00 64.62 274 PHE A O 1
ATOM 2090 N N . ASP A 1 275 ? -91.656 -2.339 130.480 1.00 54.59 275 ASP A N 1
ATOM 2091 C CA . ASP A 1 275 ? -91.885 -1.435 131.601 1.00 54.59 275 ASP A CA 1
ATOM 2092 C C . ASP A 1 275 ? -91.111 -1.985 132.812 1.00 54.59 275 ASP A C 1
ATOM 2094 O O . ASP A 1 275 ? -91.555 -2.887 133.528 1.00 54.59 275 ASP A O 1
ATOM 2098 N N . CYS A 1 276 ? -89.870 -1.523 132.984 1.00 52.94 276 CYS A N 1
ATOM 2099 C CA . CYS A 1 276 ? -89.131 -1.725 134.217 1.00 52.94 276 CYS A CA 1
ATOM 2100 C C . CYS A 1 276 ? -89.812 -0.860 135.268 1.00 52.94 276 CYS A C 1
ATOM 2102 O O . CYS A 1 276 ? -89.469 0.309 135.440 1.00 52.94 276 CYS A O 1
ATOM 2104 N N . GLU A 1 277 ? -90.781 -1.451 135.958 1.00 50.28 277 GLU A N 1
ATOM 2105 C CA . GLU A 1 277 ? -91.357 -0.904 137.172 1.00 50.28 277 GLU A CA 1
ATOM 2106 C C . GLU A 1 277 ? -90.208 -0.609 138.143 1.00 50.28 277 GLU A C 1
ATOM 2108 O O . GLU A 1 277 ? -89.639 -1.507 138.764 1.00 50.28 277 GLU A O 1
ATOM 2113 N N . VAL A 1 278 ? -89.796 0.660 138.199 1.00 54.22 278 VAL A N 1
ATOM 2114 C CA . VAL A 1 278 ? -88.898 1.164 139.232 1.00 54.22 278 VAL A CA 1
ATOM 2115 C C . VAL A 1 278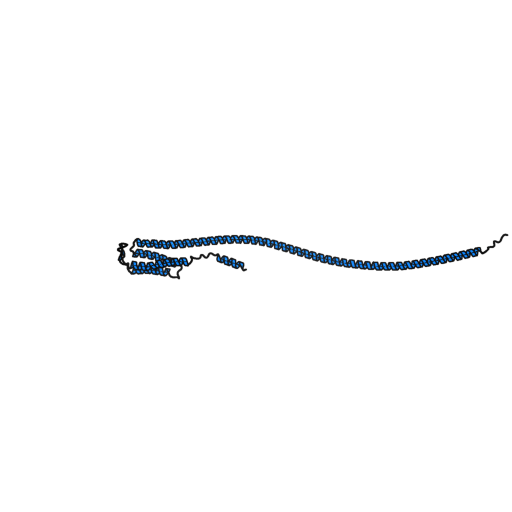 ? -89.721 1.119 140.513 1.00 54.22 278 VAL A C 1
ATOM 2117 O O . VAL A 1 278 ? -90.689 1.877 140.616 1.00 54.22 278 VAL A O 1
ATOM 2120 N N . PRO A 1 279 ? -89.395 0.250 141.486 1.00 52.81 279 PRO A N 1
ATOM 2121 C CA . PRO A 1 279 ? -90.108 0.241 142.747 1.00 52.81 279 PRO A CA 1
ATOM 2122 C C . PRO A 1 279 ? -89.857 1.590 143.420 1.00 52.81 279 PRO A C 1
ATOM 2124 O O . PRO A 1 279 ? -88.716 1.949 143.714 1.00 52.81 279 PRO A O 1
ATOM 2127 N N . SER A 1 280 ? -90.923 2.355 143.611 1.00 46.81 280 SER A N 1
ATOM 2128 C CA . SER A 1 280 ? -90.931 3.556 144.434 1.00 46.81 280 SER A CA 1
ATOM 2129 C C . SER A 1 280 ? -90.795 3.177 145.915 1.00 46.81 280 SER A C 1
ATOM 2131 O O . SER A 1 280 ? -91.666 2.470 146.418 1.00 46.81 280 SER A O 1
ATOM 2133 N N . ASP A 1 281 ? -89.713 3.666 146.533 1.00 48.88 281 ASP A N 1
ATOM 2134 C CA . ASP A 1 281 ? -89.404 3.911 147.959 1.00 48.88 281 ASP A CA 1
ATOM 2135 C C . ASP A 1 281 ? -89.904 2.940 149.053 1.00 48.88 281 ASP A C 1
ATOM 2137 O O . ASP A 1 281 ? -91.104 2.840 149.308 1.00 48.88 281 ASP A O 1
ATOM 2141 N N . ASP A 1 282 ? -88.948 2.349 149.793 1.00 42.50 282 ASP A N 1
ATOM 2142 C CA . ASP A 1 282 ? -88.679 2.662 151.223 1.00 42.50 282 ASP A CA 1
ATOM 2143 C C . ASP A 1 282 ? -87.287 2.142 151.667 1.00 42.50 282 ASP A C 1
ATOM 2145 O O . ASP A 1 282 ? -86.973 0.954 151.405 1.00 42.50 282 ASP A O 1
#

Foldseek 3Di:
DPVVVVVVVVVVVLPPDLDPDDPVVLVVLLVVLLVVLVVLLVVLLCLQQDADQDPPDDRDGQDRDDVVVSCVLSVLLVVLSVQLVDPPDPSVRNVVSSLVSQQSSLVSQCVSSVNDPVSNVSNVVSVVSVVVVVVVVVVVVVVSVVVVVVSVVVVVVVVVVVVVVVVVVVVVVVVVVVVVVVVVVVVVVVVVVVVVVVVVVVVVVVVVVVVVVVVVVVVVVVVVVVVVVVVVVVVVVVVVVVVVVVVVVVVVVVVVVVVVVVVVVVVVVVVVVPPPPPDDDD

Radius of gyration: 76.76 Å; chains: 1; bounding box: 135×29×232 Å